Protein AF-A0A835XJE8-F1 (afdb_monomer_lite)

Radius of gyration: 25.03 Å; chains: 1; bounding box: 53×31×75 Å

Foldseek 3Di:
DADLVLLVVLLVVLVVLVFDSQQSNLLSPARDSVLSNQSSVLVSQQDHSVLSRDPPPDDDPPPQPARRNQPQLSCLRVPPLNPASVLLNVLLVLQCVVPNRNDPLSCLLVLQSVQDRDRLLNNCLRNPAQNLLVVLVCNNCSSVLSRDCLQCVNNPNVSSVQLRVLCSLLSYPQCNVLSVLLSVLLVPAPPSPLLSVLLSVLSSLCRPPPDHSVLSSVLSNDNDSQLSNQLSVCVSVVHDSVVSNVVSNVD

Secondary structure (DSSP, 8-state):
---HHHHHHHHHHHHHTT--HHHHHHHHT-SSHHHHHHHHHHHHTT--HHHHSS--SSPPPS---PPTT-HHHHHHHH-TT-S-HHHHHHHHHHHHHHH-TT-TTTTHHHHHHHH--SHHHHHIIIIIIHHHTTTTT-TTHHHHHHH-TTTTTTT-HHHHHHHHHHHHHH-STTTHHHHHHHHHHHTTSTTHHHHHHHHHHHHHHTTTSS--THHHHHHTTSSSHHHHHHHHHHHHTT--HHHHHHHHTT-

Organism: NCBI:txid47281

pLDDT: mean 79.92, std 13.38, range [32.0, 94.75]

Structure (mmCIF, N/CA/C/O backbone):
data_AF-A0A835XJE8-F1
#
_entry.id   AF-A0A835XJE8-F1
#
loop_
_atom_site.group_PDB
_atom_site.id
_atom_site.type_symbol
_atom_site.label_atom_id
_atom_site.label_alt_id
_atom_site.label_comp_id
_atom_site.label_asym_id
_atom_site.label_entity_id
_atom_site.label_seq_id
_atom_site.pdbx_PDB_ins_code
_atom_site.Cartn_x
_atom_site.Cartn_y
_atom_site.Cartn_z
_atom_site.occupancy
_atom_site.B_iso_or_equiv
_atom_site.auth_seq_id
_atom_site.auth_comp_id
_atom_site.auth_asym_id
_atom_site.auth_atom_id
_atom_site.pdbx_PDB_model_num
ATOM 1 N N . MET A 1 1 ? 29.146 -15.867 -37.421 1.00 49.19 1 MET A N 1
ATOM 2 C CA . MET A 1 1 ? 29.523 -14.488 -37.037 1.00 49.19 1 MET A CA 1
ATOM 3 C C . MET A 1 1 ? 28.507 -13.547 -37.663 1.00 49.19 1 MET A C 1
ATOM 5 O O . MET A 1 1 ? 28.191 -13.774 -38.827 1.00 49.19 1 MET A O 1
ATOM 9 N N . PRO A 1 2 ? 27.930 -12.585 -36.922 1.00 52.84 2 PRO A N 1
ATOM 10 C CA . PRO A 1 2 ? 26.997 -11.627 -37.508 1.00 52.84 2 PRO A CA 1
ATOM 11 C C . PRO A 1 2 ? 27.700 -10.848 -38.623 1.00 52.84 2 PRO A C 1
ATOM 13 O O . PRO A 1 2 ? 28.870 -10.494 -38.489 1.00 52.84 2 PRO A O 1
ATOM 16 N N . ASP A 1 3 ? 26.989 -10.595 -39.720 1.00 75.25 3 ASP A N 1
ATOM 17 C CA . ASP A 1 3 ? 27.478 -9.746 -40.805 1.00 75.25 3 ASP A CA 1
ATOM 18 C C . ASP A 1 3 ? 27.849 -8.362 -40.241 1.00 75.25 3 ASP A C 1
ATOM 20 O O . ASP A 1 3 ? 26.991 -7.631 -39.721 1.00 75.25 3 ASP A O 1
ATOM 24 N N . ALA A 1 4 ? 29.146 -8.047 -40.295 1.00 73.56 4 ALA A N 1
ATOM 25 C CA . ALA A 1 4 ? 29.740 -6.841 -39.736 1.00 73.56 4 ALA A CA 1
ATOM 26 C C . ALA A 1 4 ? 29.256 -5.574 -40.455 1.00 73.56 4 ALA A C 1
ATOM 28 O O . ALA A 1 4 ? 29.130 -4.524 -39.819 1.00 73.56 4 ALA A O 1
ATOM 29 N N . ALA A 1 5 ? 28.929 -5.668 -41.748 1.00 79.12 5 ALA A N 1
ATOM 30 C CA . ALA A 1 5 ? 28.383 -4.548 -42.507 1.00 79.12 5 ALA A CA 1
ATOM 31 C C . ALA A 1 5 ? 26.967 -4.209 -42.019 1.00 79.12 5 ALA A C 1
ATOM 33 O O . ALA A 1 5 ? 26.673 -3.048 -41.727 1.00 79.12 5 ALA A O 1
ATOM 34 N N . ALA A 1 6 ? 26.130 -5.229 -41.815 1.00 72.06 6 ALA A N 1
ATOM 35 C CA . ALA A 1 6 ? 24.786 -5.058 -41.269 1.00 72.06 6 ALA A CA 1
ATOM 36 C C . ALA A 1 6 ? 24.802 -4.525 -39.822 1.00 72.06 6 ALA A C 1
ATOM 38 O O . ALA A 1 6 ? 24.013 -3.649 -39.477 1.00 72.06 6 ALA A O 1
ATOM 39 N N . ALA A 1 7 ? 25.732 -4.991 -38.977 1.00 71.69 7 ALA A N 1
ATOM 40 C CA . ALA A 1 7 ? 25.867 -4.507 -37.597 1.00 71.69 7 ALA A CA 1
ATOM 41 C C . ALA A 1 7 ? 26.255 -3.022 -37.556 1.00 71.69 7 ALA A C 1
ATOM 43 O O . ALA A 1 7 ? 25.723 -2.248 -36.758 1.00 71.69 7 ALA A O 1
ATOM 44 N N . ARG A 1 8 ? 27.167 -2.622 -38.449 1.00 82.06 8 ARG A N 1
ATOM 45 C CA . ARG A 1 8 ? 27.623 -1.240 -38.581 1.00 82.06 8 ARG A CA 1
ATOM 46 C C . ARG A 1 8 ? 26.510 -0.324 -39.085 1.00 82.06 8 ARG A C 1
ATOM 48 O O . ARG A 1 8 ? 26.343 0.753 -38.522 1.00 82.06 8 ARG A O 1
ATOM 55 N N . ALA A 1 9 ? 25.732 -0.757 -40.077 1.00 80.00 9 ALA A N 1
ATOM 56 C CA . ALA A 1 9 ? 24.604 0.011 -40.605 1.00 80.00 9 ALA A CA 1
ATOM 57 C C . ALA A 1 9 ? 23.543 0.296 -39.526 1.00 80.00 9 ALA A C 1
ATOM 59 O O . ALA A 1 9 ? 23.163 1.449 -39.336 1.00 80.00 9 ALA A O 1
ATOM 60 N N . SER A 1 10 ? 23.143 -0.719 -38.748 1.00 73.69 10 SER A N 1
ATOM 61 C CA . SER A 1 10 ? 22.193 -0.551 -37.636 1.00 73.69 10 SER A CA 1
ATOM 62 C C . SER A 1 10 ? 22.719 0.379 -36.534 1.00 73.69 10 SER A C 1
ATOM 64 O O . SER A 1 10 ? 21.958 1.154 -35.959 1.00 73.69 10 SER A O 1
ATOM 66 N N . CYS A 1 11 ? 24.022 0.336 -36.240 1.00 78.56 11 CYS A N 1
ATOM 67 C CA . CYS A 1 11 ? 24.635 1.215 -35.242 1.00 78.56 11 CYS A CA 1
ATOM 68 C C . CYS A 1 11 ? 24.672 2.681 -35.707 1.00 78.56 11 CYS A C 1
ATOM 70 O O . CYS A 1 11 ? 24.333 3.577 -34.938 1.00 78.56 11 CYS A O 1
ATOM 72 N N . VAL A 1 12 ? 25.032 2.928 -36.972 1.00 84.00 12 VAL A N 1
ATOM 73 C CA . VAL A 1 12 ? 25.057 4.279 -37.560 1.00 84.00 12 VAL A CA 1
ATOM 74 C C . VAL A 1 12 ? 23.658 4.898 -37.585 1.00 84.00 12 VAL A C 1
ATOM 76 O O . VAL A 1 12 ? 23.501 6.049 -37.189 1.00 84.00 12 VAL A O 1
ATOM 79 N N . ASP A 1 13 ? 22.641 4.131 -37.976 1.00 79.31 13 ASP A N 1
ATOM 80 C CA . ASP A 1 13 ? 21.243 4.577 -37.980 1.00 79.31 13 ASP A CA 1
ATOM 81 C C . ASP A 1 13 ? 20.719 4.906 -36.562 1.00 79.31 13 ASP A C 1
ATOM 83 O O . ASP A 1 13 ? 20.038 5.909 -36.338 1.00 79.31 13 ASP A O 1
ATOM 87 N N . CYS A 1 14 ? 21.099 4.101 -35.567 1.00 73.94 14 CYS A N 1
ATOM 88 C CA . CYS A 1 14 ? 20.807 4.358 -34.155 1.00 73.94 14 CYS A CA 1
ATOM 89 C C . CYS A 1 14 ? 21.455 5.662 -33.651 1.00 73.94 14 CYS A C 1
ATOM 91 O O . CYS A 1 14 ? 20.782 6.501 -33.052 1.00 73.94 14 CYS A O 1
ATOM 93 N N . LEU A 1 15 ? 22.742 5.869 -33.949 1.00 79.62 15 LEU A N 1
ATOM 94 C CA . LEU A 1 15 ? 23.484 7.077 -33.571 1.00 79.62 15 LEU A CA 1
ATOM 95 C C . LEU A 1 15 ? 22.916 8.338 -34.234 1.00 79.62 15 LEU A C 1
ATOM 97 O O . LEU A 1 15 ? 22.803 9.377 -33.587 1.00 79.62 15 LEU A O 1
ATOM 101 N N . ALA A 1 16 ? 22.513 8.242 -35.505 1.00 83.69 16 ALA A N 1
ATOM 102 C CA . ALA A 1 16 ? 21.912 9.347 -36.252 1.00 83.69 16 ALA A CA 1
ATOM 103 C C . ALA A 1 16 ? 20.589 9.841 -35.638 1.00 83.69 16 ALA A C 1
ATOM 105 O O . ALA A 1 16 ? 20.180 10.971 -35.885 1.00 83.69 16 ALA A O 1
ATOM 106 N N . SER A 1 17 ? 19.945 9.020 -34.803 1.00 73.62 17 SER A N 1
ATOM 107 C CA . SER A 1 17 ? 18.711 9.368 -34.088 1.00 73.62 17 SER A CA 1
ATOM 108 C C . SER A 1 17 ? 18.957 10.018 -32.717 1.00 73.62 17 SER A C 1
ATOM 110 O O . SER A 1 17 ? 18.024 10.157 -31.933 1.00 73.62 17 SER A O 1
ATOM 112 N N . GLY A 1 18 ? 20.199 10.403 -32.399 1.00 71.75 18 GLY A N 1
ATOM 113 C CA . GLY A 1 18 ? 20.541 11.103 -31.153 1.00 71.75 18 GLY A CA 1
ATOM 114 C C . GLY A 1 18 ? 20.686 10.200 -29.924 1.00 71.75 18 GLY A C 1
ATOM 115 O O . GLY A 1 18 ? 20.742 10.690 -28.798 1.00 71.75 18 GLY A O 1
ATOM 116 N N . VAL A 1 19 ? 20.759 8.882 -30.117 1.00 70.69 19 VAL A N 1
ATOM 117 C CA . VAL A 1 19 ? 20.943 7.903 -29.039 1.00 70.69 19 VAL A CA 1
ATOM 118 C C . VAL A 1 19 ? 22.413 7.845 -28.599 1.00 70.69 19 VAL A C 1
ATOM 120 O O . VAL A 1 19 ? 23.325 7.838 -29.426 1.00 70.69 19 VAL A O 1
ATOM 123 N N . TYR A 1 20 ? 22.659 7.701 -27.291 1.00 72.06 20 TYR A N 1
ATOM 124 C CA . TYR A 1 20 ? 23.990 7.413 -26.749 1.00 72.06 20 TYR A CA 1
ATOM 125 C C . TYR A 1 20 ? 24.643 6.167 -27.369 1.00 72.06 20 TYR A C 1
ATOM 127 O O . TYR A 1 20 ? 24.068 5.075 -27.406 1.00 72.06 20 TYR A O 1
ATOM 135 N N . ALA A 1 21 ? 25.912 6.314 -27.759 1.00 73.31 21 ALA A N 1
ATOM 136 C CA . ALA A 1 21 ? 26.673 5.283 -28.461 1.00 73.31 21 ALA A CA 1
ATOM 137 C C . ALA A 1 21 ? 26.711 3.933 -27.735 1.00 73.31 21 ALA A C 1
ATOM 139 O O . ALA A 1 21 ? 26.597 2.890 -28.378 1.00 73.31 21 ALA A O 1
ATOM 140 N N . GLN A 1 22 ? 26.803 3.941 -26.402 1.00 70.44 22 GLN A N 1
ATOM 141 C CA . GLN A 1 22 ? 26.805 2.727 -25.580 1.00 70.44 22 GLN A CA 1
ATOM 142 C C . GLN A 1 22 ? 25.581 1.826 -25.814 1.00 70.44 22 GLN A C 1
ATOM 144 O O . GLN A 1 22 ? 25.711 0.603 -25.783 1.00 70.44 22 GLN A O 1
ATOM 149 N N . TYR A 1 23 ? 24.418 2.403 -26.133 1.00 66.38 23 TYR A N 1
ATOM 150 C CA . TYR A 1 23 ? 23.210 1.635 -26.418 1.00 66.38 23 TYR A CA 1
ATOM 151 C C . TYR A 1 23 ? 23.205 1.110 -27.863 1.00 66.38 23 TYR A C 1
ATOM 153 O O . TYR A 1 23 ? 22.929 -0.063 -28.110 1.00 66.38 23 TYR A O 1
ATOM 161 N N . CYS A 1 24 ? 23.636 1.916 -28.830 1.00 77.12 24 CYS A N 1
ATOM 162 C CA . CYS A 1 24 ? 23.749 1.458 -30.217 1.00 77.12 24 CYS A CA 1
ATOM 163 C C . CYS A 1 24 ? 24.760 0.303 -30.373 1.00 77.12 24 CYS A C 1
ATOM 165 O O . CYS A 1 24 ? 24.511 -0.652 -31.115 1.00 77.12 24 CYS A O 1
ATOM 167 N N . TYR A 1 25 ? 25.858 0.325 -29.605 1.00 79.31 25 TYR A N 1
ATOM 168 C CA . TYR A 1 25 ? 26.828 -0.773 -29.554 1.00 79.31 25 TYR A CA 1
ATOM 169 C C . TYR A 1 25 ? 26.254 -2.068 -28.969 1.00 79.31 25 TYR A C 1
ATOM 171 O O . TYR A 1 25 ? 26.629 -3.147 -29.427 1.00 79.31 25 TYR A O 1
ATOM 179 N N . GLY A 1 26 ? 25.355 -1.988 -27.983 1.00 74.06 26 GLY A N 1
ATOM 180 C CA . GLY A 1 26 ? 24.680 -3.165 -27.431 1.00 74.06 26 GLY A CA 1
ATOM 181 C C . GLY A 1 26 ? 23.798 -3.856 -28.473 1.00 74.06 26 GLY A C 1
ATOM 182 O O . GLY A 1 26 ? 23.909 -5.066 -28.663 1.00 74.06 26 GLY A O 1
ATOM 183 N N . CYS A 1 27 ? 23.018 -3.082 -29.236 1.00 71.94 27 CYS A N 1
ATOM 184 C CA . CYS A 1 27 ? 22.185 -3.625 -30.310 1.00 71.94 27 CYS A CA 1
ATOM 185 C C . CYS A 1 27 ? 23.008 -4.250 -31.437 1.00 71.94 27 CYS A C 1
ATOM 187 O O . CYS A 1 27 ? 22.655 -5.314 -31.934 1.00 71.94 27 CYS A O 1
ATOM 189 N N . ALA A 1 28 ? 24.132 -3.640 -31.824 1.00 80.38 28 ALA A N 1
ATOM 190 C CA . ALA A 1 28 ? 24.979 -4.139 -32.909 1.00 80.38 28 ALA A CA 1
ATOM 191 C C . ALA A 1 28 ? 25.583 -5.534 -32.641 1.00 80.38 28 ALA A C 1
ATOM 193 O O . ALA A 1 28 ? 25.947 -6.231 -33.590 1.00 80.38 28 ALA A O 1
ATOM 194 N N . LYS A 1 29 ? 25.668 -5.954 -31.369 1.00 78.88 29 LYS A N 1
ATOM 195 C CA . LYS A 1 29 ? 26.192 -7.267 -30.953 1.00 78.88 29 LYS A CA 1
ATOM 196 C C . LYS A 1 29 ? 25.192 -8.418 -31.125 1.00 78.88 29 LYS A C 1
ATOM 198 O O . LYS A 1 29 ? 25.570 -9.571 -30.925 1.00 78.88 29 LYS A O 1
ATOM 203 N N . LEU A 1 30 ? 23.940 -8.137 -31.496 1.00 76.06 30 LEU A N 1
ATOM 204 C CA . LEU A 1 30 ? 22.907 -9.164 -31.637 1.00 76.06 30 LEU A CA 1
ATOM 205 C C . LEU A 1 30 ? 23.111 -10.037 -32.876 1.00 76.06 30 LEU A C 1
ATOM 207 O O . LEU A 1 30 ? 23.507 -9.571 -33.945 1.00 76.06 30 LEU A O 1
ATOM 211 N N . ALA A 1 31 ? 22.817 -11.329 -32.714 1.00 76.12 31 ALA A N 1
ATOM 212 C CA . ALA A 1 31 ? 23.156 -12.359 -33.690 1.00 76.12 31 ALA A CA 1
ATOM 213 C C . ALA A 1 31 ? 22.361 -12.249 -35.001 1.00 76.12 31 ALA A C 1
ATOM 215 O O . ALA A 1 31 ? 22.897 -12.568 -36.063 1.00 76.12 31 ALA A O 1
ATOM 216 N N . THR A 1 32 ? 21.104 -11.796 -34.948 1.00 77.19 32 THR A N 1
ATOM 217 C CA . THR A 1 32 ? 20.212 -11.755 -36.117 1.00 77.19 32 THR A CA 1
ATOM 218 C C . THR A 1 32 ? 19.928 -10.320 -36.570 1.00 77.19 32 THR A C 1
ATOM 220 O O . THR A 1 32 ? 19.900 -9.401 -35.748 1.00 77.19 32 THR A O 1
ATOM 223 N N . PRO A 1 33 ? 19.716 -10.074 -37.878 1.00 73.25 33 PRO A N 1
ATOM 224 C CA . PRO A 1 33 ? 19.248 -8.777 -38.374 1.00 73.25 33 PRO A CA 1
ATOM 225 C C . PRO A 1 33 ? 17.948 -8.314 -37.701 1.00 73.25 33 PRO A C 1
ATOM 227 O O . PRO A 1 33 ? 17.867 -7.169 -37.276 1.00 73.25 33 PRO A O 1
ATOM 230 N N . GLN A 1 34 ? 16.971 -9.211 -37.519 1.00 70.06 34 GLN A N 1
ATOM 231 C CA . GLN A 1 34 ? 15.691 -8.888 -36.880 1.00 70.06 34 GLN A CA 1
ATOM 232 C C . GLN A 1 34 ? 15.863 -8.426 -35.427 1.00 70.06 34 GLN A C 1
ATOM 234 O O . GLN A 1 34 ? 15.263 -7.428 -35.034 1.00 70.06 34 GLN A O 1
ATOM 239 N N . ALA A 1 35 ? 16.716 -9.097 -34.643 1.00 66.00 35 ALA A N 1
ATOM 240 C CA . ALA A 1 35 ? 17.000 -8.685 -33.269 1.00 66.00 35 ALA A CA 1
ATOM 241 C C . ALA A 1 35 ? 17.711 -7.323 -33.225 1.00 66.00 35 ALA A C 1
ATOM 243 O O . ALA A 1 35 ? 17.378 -6.483 -32.395 1.00 66.00 35 ALA A O 1
ATOM 244 N N . ARG A 1 36 ? 18.638 -7.064 -34.160 1.00 74.38 36 ARG A N 1
ATOM 245 C CA . ARG A 1 36 ? 19.312 -5.761 -34.296 1.00 74.38 36 ARG A CA 1
ATOM 246 C C . ARG A 1 36 ? 18.321 -4.640 -34.599 1.00 74.38 36 ARG A C 1
ATOM 248 O O . ARG A 1 36 ? 18.336 -3.634 -33.899 1.00 74.38 36 ARG A O 1
ATOM 255 N N . THR A 1 37 ? 17.442 -4.822 -35.584 1.00 73.38 37 THR A N 1
ATOM 256 C CA . THR A 1 37 ? 16.415 -3.834 -35.949 1.00 73.38 37 THR A CA 1
ATOM 257 C C . THR A 1 37 ? 15.434 -3.586 -34.805 1.00 73.38 37 THR A C 1
ATOM 259 O O . THR A 1 37 ? 15.194 -2.434 -34.457 1.00 73.38 37 THR A O 1
ATOM 262 N N . GLY A 1 38 ? 14.924 -4.645 -34.165 1.00 66.31 38 GLY A N 1
ATOM 263 C CA . GLY A 1 38 ? 14.041 -4.516 -33.002 1.00 66.31 38 GLY A CA 1
ATOM 264 C C . GLY A 1 38 ? 14.717 -3.798 -31.831 1.00 66.31 38 GLY A C 1
ATOM 265 O O . GLY A 1 38 ? 14.107 -2.941 -31.192 1.00 66.31 38 GLY A O 1
ATOM 266 N N . CYS A 1 39 ? 16.003 -4.077 -31.601 1.00 69.25 39 CYS A N 1
ATOM 267 C CA . CYS A 1 39 ? 16.776 -3.405 -30.569 1.00 69.25 39 CYS A CA 1
ATOM 268 C C . CYS A 1 39 ? 17.005 -1.924 -30.883 1.00 69.25 39 CYS A C 1
ATOM 270 O O . CYS A 1 39 ? 16.808 -1.084 -30.011 1.00 69.25 39 CYS A O 1
ATOM 272 N N . VAL A 1 40 ? 17.366 -1.583 -32.124 1.00 71.69 40 VAL A N 1
ATOM 273 C CA . VAL A 1 40 ? 17.564 -0.187 -32.545 1.00 71.69 40 VAL A CA 1
ATOM 274 C C . VAL A 1 40 ? 16.270 0.611 -32.429 1.00 71.69 40 VAL A C 1
ATOM 276 O O . VAL A 1 40 ? 16.302 1.699 -31.870 1.00 71.69 40 VAL A O 1
ATOM 279 N N . GLU A 1 41 ? 15.131 0.074 -32.863 1.00 70.88 41 GLU A N 1
ATOM 280 C CA . GLU A 1 41 ? 13.829 0.732 -32.685 1.00 70.88 41 GLU A CA 1
ATOM 281 C C . GLU A 1 41 ? 13.488 0.945 -31.205 1.00 70.88 41 GLU A C 1
ATOM 283 O O . GLU A 1 41 ? 13.046 2.022 -30.811 1.00 70.88 41 GLU A O 1
ATOM 288 N N . CYS A 1 42 ? 13.749 -0.059 -30.365 1.00 62.47 42 CYS A N 1
ATOM 289 C CA . CYS A 1 42 ? 13.575 0.020 -28.915 1.00 62.47 42 CYS A CA 1
ATOM 290 C C . CYS A 1 42 ? 14.465 1.103 -28.284 1.00 62.47 42 CYS A C 1
ATOM 292 O O . CYS A 1 42 ? 14.000 1.882 -27.453 1.00 62.47 42 CYS A O 1
ATOM 294 N N . VAL A 1 43 ? 15.721 1.205 -28.718 1.00 66.56 43 VAL A N 1
ATOM 295 C CA . VAL A 1 43 ? 16.699 2.171 -28.208 1.00 66.56 43 VAL A CA 1
ATOM 296 C C . VAL A 1 43 ? 16.457 3.595 -28.741 1.00 66.56 43 VAL A C 1
ATOM 298 O O . VAL A 1 43 ? 16.559 4.552 -27.976 1.00 66.56 43 VAL A O 1
ATOM 301 N N . LYS A 1 44 ? 16.063 3.762 -30.013 1.00 65.94 44 LYS A N 1
ATOM 302 C CA . LYS A 1 44 ? 15.596 5.047 -30.584 1.00 65.94 44 LYS A CA 1
ATOM 303 C C . LYS A 1 44 ? 14.400 5.598 -29.806 1.00 65.94 44 LYS A C 1
ATOM 305 O O . LYS A 1 44 ? 14.267 6.799 -29.613 1.00 65.94 44 LYS A O 1
ATOM 310 N N . ARG A 1 45 ? 13.574 4.691 -29.290 1.00 59.38 45 ARG A N 1
ATOM 311 C CA . ARG A 1 45 ? 12.467 4.931 -28.360 1.00 59.38 45 ARG A CA 1
ATOM 312 C C . ARG A 1 45 ? 12.926 5.005 -26.893 1.00 59.38 45 ARG A C 1
ATOM 314 O O . ARG A 1 45 ? 12.193 4.606 -25.993 1.00 59.38 45 ARG A O 1
ATOM 321 N N . GLY A 1 46 ? 14.153 5.449 -26.631 1.00 51.72 46 GLY A N 1
ATOM 322 C CA . GLY A 1 46 ? 14.705 5.659 -25.289 1.00 51.72 46 GLY A CA 1
ATOM 323 C C . GLY A 1 46 ? 15.055 4.394 -24.497 1.00 51.72 46 GLY A C 1
ATOM 324 O O . GLY A 1 46 ? 15.520 4.511 -23.370 1.00 51.72 46 GLY A O 1
ATOM 325 N N . GLY A 1 47 ? 14.845 3.192 -25.040 1.00 54.38 47 GLY A N 1
ATOM 326 C CA . GLY A 1 47 ? 15.196 1.936 -24.379 1.00 54.38 47 GLY A CA 1
ATOM 327 C C . GLY A 1 47 ? 16.705 1.737 -24.195 1.00 54.38 47 GLY A C 1
ATOM 328 O O . GLY A 1 47 ? 17.540 2.357 -24.850 1.00 54.38 47 GLY A O 1
ATOM 329 N N . VAL A 1 48 ? 17.056 0.814 -23.305 1.00 55.53 48 VAL A N 1
ATOM 330 C CA . VAL A 1 48 ? 18.435 0.391 -23.028 1.00 55.53 48 VAL A CA 1
ATOM 331 C C . VAL A 1 48 ? 18.757 -0.874 -23.794 1.00 55.53 48 VAL A C 1
ATOM 333 O O . VAL A 1 48 ? 18.015 -1.855 -23.735 1.00 55.53 48 VAL A O 1
ATOM 336 N N . ALA A 1 49 ? 19.910 -0.884 -24.448 1.00 53.50 49 ALA A N 1
ATOM 337 C CA . ALA A 1 49 ? 20.287 -1.956 -25.357 1.00 53.50 49 ALA A CA 1
ATOM 338 C C . ALA A 1 49 ? 20.306 -3.352 -24.731 1.00 53.50 49 ALA A C 1
ATOM 340 O O . ALA A 1 49 ? 19.943 -4.303 -25.405 1.00 53.50 49 ALA A O 1
ATOM 341 N N . GLU A 1 50 ? 20.673 -3.481 -23.455 1.00 55.41 50 GLU A N 1
ATOM 342 C CA . GLU A 1 50 ? 20.738 -4.765 -22.743 1.00 55.41 50 GLU A CA 1
ATOM 343 C C . GLU A 1 50 ? 19.356 -5.426 -22.570 1.00 55.41 50 GLU A C 1
ATOM 345 O O . GLU A 1 50 ? 19.239 -6.646 -22.628 1.00 55.41 50 GLU A O 1
ATOM 350 N N . PHE A 1 51 ? 18.290 -4.625 -22.475 1.00 52.53 51 PHE A N 1
ATOM 351 C CA . PHE A 1 51 ? 16.902 -5.103 -22.392 1.00 52.53 51 PHE A CA 1
ATOM 352 C C . PHE A 1 51 ? 16.218 -5.183 -23.754 1.00 52.53 51 PHE A C 1
ATOM 354 O O . PHE A 1 51 ? 15.279 -5.949 -23.941 1.00 52.53 51 PHE A O 1
ATOM 361 N N . CYS A 1 52 ? 16.689 -4.392 -24.713 1.00 56.72 52 CYS A N 1
ATOM 362 C CA . CYS A 1 52 ? 16.268 -4.477 -26.104 1.00 56.72 52 CYS A CA 1
ATOM 363 C C . CYS A 1 52 ? 16.947 -5.660 -26.845 1.00 56.72 52 CYS A C 1
ATOM 365 O O . CYS A 1 52 ? 16.548 -6.005 -27.956 1.00 56.72 52 CYS A O 1
ATOM 367 N N . ALA A 1 53 ? 17.979 -6.258 -26.235 1.00 51.16 53 ALA A N 1
ATOM 368 C CA . ALA A 1 53 ? 18.812 -7.346 -26.747 1.00 51.16 53 ALA A CA 1
ATOM 369 C C . ALA A 1 53 ? 18.275 -8.756 -26.477 1.00 51.16 53 ALA A C 1
ATOM 371 O O . ALA A 1 53 ? 18.687 -9.707 -27.148 1.00 51.16 53 ALA A O 1
ATOM 372 N N . THR A 1 54 ? 17.388 -8.925 -25.500 1.00 50.19 54 THR A N 1
ATOM 373 C CA . THR A 1 54 ? 16.787 -10.227 -25.225 1.00 50.19 54 THR A CA 1
ATOM 374 C C . THR A 1 54 ? 15.787 -10.573 -26.332 1.00 50.19 54 THR A C 1
ATOM 376 O O . THR A 1 54 ? 14.969 -9.724 -26.700 1.00 50.19 54 THR A O 1
ATOM 379 N N . PRO A 1 55 ? 15.830 -11.800 -26.902 1.00 38.12 55 PRO A N 1
ATOM 380 C CA . PRO A 1 55 ? 14.746 -12.270 -27.747 1.00 38.12 55 PRO A CA 1
ATOM 381 C C . PRO A 1 55 ? 13.492 -12.179 -26.894 1.00 38.12 55 PRO A C 1
ATOM 383 O O . PRO A 1 55 ? 13.423 -12.755 -25.809 1.00 38.12 55 PRO A O 1
ATOM 386 N N . THR A 1 56 ? 12.559 -11.360 -27.349 1.00 38.72 56 THR A N 1
ATOM 387 C CA . THR A 1 56 ? 11.266 -11.167 -26.715 1.00 38.72 56 THR A CA 1
ATOM 388 C C . THR A 1 56 ? 10.674 -12.562 -26.493 1.00 38.72 56 THR A C 1
ATOM 390 O O . THR A 1 56 ? 10.490 -13.273 -27.483 1.00 38.72 56 THR A O 1
ATOM 393 N N . PRO A 1 57 ? 10.450 -13.025 -25.247 1.00 32.34 57 PRO A N 1
ATOM 394 C CA . PRO A 1 57 ? 9.621 -14.197 -25.032 1.00 32.34 57 PRO A CA 1
ATOM 395 C C . PRO A 1 57 ? 8.215 -13.758 -25.427 1.00 32.34 57 PRO A C 1
ATOM 397 O O . PRO A 1 57 ? 7.553 -13.054 -24.667 1.00 32.34 57 PRO A O 1
ATOM 400 N N . ASP A 1 58 ? 7.845 -14.095 -26.659 1.00 32.00 58 ASP A N 1
ATOM 401 C CA . ASP A 1 58 ? 6.625 -13.681 -27.340 1.00 32.00 58 ASP A CA 1
ATOM 402 C C . ASP A 1 58 ? 6.443 -12.159 -27.453 1.00 32.00 58 ASP A C 1
ATOM 404 O O . ASP A 1 58 ? 7.077 -11.349 -26.778 1.00 32.00 58 ASP A O 1
ATOM 408 N N . ALA A 1 59 ? 5.621 -11.739 -28.409 1.00 34.78 59 ALA A N 1
ATOM 409 C CA . ALA A 1 59 ? 5.366 -10.334 -28.676 1.00 34.78 59 ALA A CA 1
ATOM 410 C C . ALA A 1 59 ? 4.996 -9.598 -27.376 1.00 34.78 59 ALA A C 1
ATOM 412 O O . ALA A 1 59 ? 3.997 -9.913 -26.726 1.00 34.78 59 ALA A O 1
ATOM 413 N N . LEU A 1 60 ? 5.806 -8.604 -26.999 1.00 41.66 60 LEU A N 1
ATOM 414 C CA . LEU A 1 60 ? 5.410 -7.639 -25.980 1.00 41.66 60 LEU A CA 1
ATOM 415 C C . LEU A 1 60 ? 4.038 -7.074 -26.393 1.00 41.66 60 LEU A C 1
ATOM 417 O O . LEU A 1 60 ? 3.892 -6.692 -27.557 1.00 41.66 60 LEU A O 1
ATOM 421 N N . PRO A 1 61 ? 3.036 -7.037 -25.494 1.00 39.25 61 PRO A N 1
ATOM 422 C CA . PRO A 1 61 ? 1.715 -6.528 -25.834 1.00 39.25 61 PRO A CA 1
ATOM 423 C C . PRO A 1 61 ? 1.820 -5.119 -26.445 1.00 39.25 61 PRO A C 1
ATOM 425 O O . PRO A 1 61 ? 2.591 -4.305 -25.926 1.00 39.25 61 PRO A O 1
ATOM 428 N N . PRO A 1 62 ? 1.072 -4.818 -27.523 1.00 39.47 62 PRO A N 1
ATOM 429 C CA . PRO A 1 62 ? 1.172 -3.550 -28.252 1.00 39.47 62 PRO A CA 1
ATOM 430 C C . PRO A 1 62 ? 0.820 -2.307 -27.412 1.00 39.47 62 PRO A C 1
ATOM 432 O O . PRO A 1 62 ? 1.246 -1.209 -27.758 1.00 39.47 62 PRO A O 1
ATOM 435 N N . ASP A 1 63 ? 0.148 -2.472 -26.270 1.00 44.22 63 ASP A N 1
ATOM 436 C CA . ASP A 1 63 ? -0.260 -1.388 -25.364 1.00 44.22 63 ASP A CA 1
ATOM 437 C C . ASP A 1 63 ? 0.797 -1.056 -24.290 1.00 44.22 63 ASP A C 1
ATOM 439 O O . ASP A 1 63 ? 0.501 -0.990 -23.092 1.00 44.22 63 ASP A O 1
ATOM 443 N N . ARG A 1 64 ? 2.068 -0.869 -24.678 1.00 55.03 64 ARG A N 1
ATOM 444 C CA . ARG A 1 64 ? 3.085 -0.379 -23.730 1.00 55.03 64 ARG A CA 1
ATOM 445 C C . ARG A 1 64 ? 2.871 1.106 -23.459 1.00 55.03 64 ARG A C 1
ATOM 447 O O . ARG A 1 64 ? 3.379 1.969 -24.161 1.00 55.03 64 ARG A O 1
ATOM 454 N N . ASP A 1 65 ? 2.196 1.367 -22.354 1.00 55.94 65 ASP A N 1
ATOM 455 C CA . ASP A 1 65 ? 1.951 2.694 -21.795 1.00 55.94 65 ASP A CA 1
ATOM 456 C C . ASP A 1 65 ? 3.165 3.246 -21.002 1.00 55.94 65 ASP A C 1
ATOM 458 O O . ASP A 1 65 ? 3.040 4.177 -20.206 1.00 55.94 65 ASP A O 1
ATOM 462 N N . CYS A 1 66 ? 4.348 2.644 -21.182 1.00 61.00 66 CYS A N 1
ATOM 463 C CA . CYS A 1 66 ? 5.589 3.028 -20.512 1.00 61.00 66 CYS A CA 1
ATOM 464 C C . CYS A 1 66 ? 6.221 4.257 -21.162 1.00 61.00 66 CYS A C 1
ATOM 466 O O . CYS A 1 66 ? 6.380 4.299 -22.383 1.00 61.00 66 CYS A O 1
ATOM 468 N N . PHE A 1 67 ? 6.699 5.196 -20.342 1.00 56.03 67 PHE A N 1
ATOM 469 C CA . PHE A 1 67 ? 7.559 6.267 -20.831 1.00 56.03 67 PHE A CA 1
ATOM 470 C C . PHE A 1 67 ? 8.830 5.671 -21.459 1.00 56.03 67 PHE A C 1
ATOM 472 O O . PHE A 1 67 ? 9.438 4.735 -20.928 1.00 56.03 67 PHE A O 1
ATOM 479 N N . HIS A 1 68 ? 9.226 6.208 -22.608 1.00 51.50 68 HIS A N 1
ATOM 480 C CA . HIS A 1 68 ? 10.440 5.821 -23.317 1.00 51.50 68 HIS A CA 1
ATOM 481 C C . HIS A 1 68 ? 11.670 5.960 -22.400 1.00 51.50 68 HIS A C 1
ATOM 483 O O . HIS A 1 68 ? 11.949 7.043 -21.895 1.00 51.50 68 HIS A O 1
ATOM 489 N N . GLY A 1 69 ? 12.377 4.852 -22.149 1.00 56.31 69 GLY A N 1
ATOM 490 C CA . GLY A 1 69 ? 13.547 4.803 -21.258 1.00 56.31 69 GLY A CA 1
ATOM 491 C C . GLY A 1 69 ? 13.275 4.634 -19.765 1.00 56.31 69 GLY A C 1
ATOM 492 O O . GLY A 1 69 ? 14.222 4.698 -18.981 1.00 56.31 69 GLY A O 1
ATOM 493 N N . SER A 1 70 ? 12.028 4.369 -19.364 1.00 72.00 70 SER A N 1
ATOM 494 C CA . SER A 1 70 ? 11.711 3.963 -17.993 1.00 72.00 70 SER A CA 1
ATOM 495 C C . SER A 1 70 ? 12.187 2.531 -17.721 1.00 72.00 70 SER A C 1
ATOM 497 O O . SER A 1 70 ? 11.533 1.554 -18.105 1.00 72.00 70 SER A O 1
ATOM 499 N N . TYR A 1 71 ? 13.328 2.388 -17.042 1.00 74.25 71 TYR A N 1
ATOM 500 C CA . TYR A 1 71 ? 13.839 1.088 -16.590 1.00 74.25 71 TYR A CA 1
ATOM 501 C C . TYR A 1 71 ? 12.841 0.406 -15.654 1.00 74.25 71 TYR A C 1
ATOM 503 O O . TYR A 1 71 ? 12.610 -0.803 -15.759 1.00 74.25 71 TYR A O 1
ATOM 511 N N . ALA A 1 72 ? 12.213 1.196 -14.778 1.00 83.00 72 ALA A N 1
ATOM 512 C CA . ALA A 1 72 ? 11.219 0.690 -13.852 1.00 83.00 72 ALA A CA 1
ATOM 513 C C . ALA A 1 72 ? 10.043 0.057 -14.614 1.00 83.00 72 ALA A C 1
ATOM 515 O O . ALA A 1 72 ? 9.691 -1.098 -14.372 1.00 83.00 72 ALA A O 1
ATOM 516 N N . CYS A 1 73 ? 9.528 0.740 -15.640 1.00 81.94 73 CYS A N 1
ATOM 517 C CA . CYS A 1 73 ? 8.368 0.259 -16.383 1.00 81.94 73 CYS A CA 1
ATOM 518 C C . CYS A 1 73 ? 8.706 -0.953 -17.256 1.00 81.94 73 CYS A C 1
ATOM 520 O O . CYS A 1 73 ? 7.910 -1.884 -17.360 1.00 81.94 73 CYS A O 1
ATOM 522 N N . ILE A 1 74 ? 9.908 -0.999 -17.845 1.00 77.19 74 ILE A N 1
ATOM 523 C CA . ILE A 1 74 ? 10.379 -2.183 -18.581 1.00 77.19 74 ILE A CA 1
ATOM 524 C C . ILE A 1 74 ? 10.391 -3.408 -17.663 1.00 77.19 74 ILE A C 1
ATOM 526 O O . ILE A 1 74 ? 9.915 -4.474 -18.065 1.00 77.19 74 ILE A O 1
ATOM 530 N N . SER A 1 75 ? 10.873 -3.249 -16.429 1.00 81.94 75 SER A N 1
ATOM 531 C CA . SER A 1 75 ? 10.990 -4.361 -15.489 1.00 81.94 75 SER A CA 1
ATOM 532 C C . SER A 1 75 ? 9.638 -4.990 -15.122 1.00 81.94 75 SER A C 1
ATOM 534 O O . SER A 1 75 ? 9.561 -6.208 -14.962 1.00 81.94 75 SER A O 1
ATOM 536 N N . CYS A 1 76 ? 8.546 -4.214 -15.135 1.00 84.69 76 CYS A N 1
ATOM 537 C CA . CYS A 1 76 ? 7.187 -4.727 -14.946 1.00 84.69 76 CYS A CA 1
ATOM 538 C C . CYS A 1 76 ? 6.790 -5.811 -15.961 1.00 84.69 76 CYS A C 1
ATOM 540 O O . CYS A 1 76 ? 5.908 -6.622 -15.685 1.00 84.69 76 CYS A O 1
ATOM 542 N N . TYR A 1 77 ? 7.415 -5.840 -17.141 1.00 80.00 77 TYR A N 1
ATOM 543 C CA . TYR A 1 77 ? 7.128 -6.830 -18.181 1.00 80.00 77 TYR A CA 1
ATOM 544 C C . TYR A 1 77 ? 8.158 -7.954 -18.255 1.00 80.00 77 TYR A C 1
ATOM 546 O O . TYR A 1 77 ? 7.842 -9.016 -18.789 1.00 80.00 77 TYR A O 1
ATOM 554 N N . THR A 1 78 ? 9.375 -7.726 -17.758 1.00 76.31 78 THR A N 1
ATOM 555 C CA . THR A 1 78 ? 10.480 -8.688 -17.872 1.00 76.31 78 THR A CA 1
ATOM 556 C C . THR A 1 78 ? 10.677 -9.528 -16.616 1.00 76.31 78 THR A C 1
ATOM 558 O O . THR A 1 78 ? 11.236 -10.615 -16.719 1.00 76.31 78 THR A O 1
ATOM 561 N N . GLN A 1 79 ? 10.229 -9.059 -15.448 1.00 79.81 79 GLN A N 1
ATOM 562 C CA . GLN A 1 79 ? 10.387 -9.788 -14.189 1.00 79.81 79 GLN A CA 1
ATOM 563 C C . GLN A 1 79 ? 9.290 -10.864 -14.028 1.00 79.81 79 GLN A C 1
ATOM 565 O O . GLN A 1 79 ? 8.097 -10.538 -14.096 1.00 79.81 79 GLN A O 1
ATOM 570 N N . PRO A 1 80 ? 9.641 -12.148 -13.822 1.00 80.25 80 PRO A N 1
ATOM 571 C CA . PRO A 1 80 ? 8.669 -13.242 -13.687 1.00 80.25 80 PRO A CA 1
ATOM 572 C C . PRO A 1 80 ? 7.833 -13.189 -12.392 1.00 80.25 80 PRO A C 1
ATOM 574 O O . PRO A 1 80 ? 6.758 -13.800 -12.305 1.00 80.25 80 PRO A O 1
ATOM 577 N N . GLU A 1 81 ? 8.297 -12.459 -11.381 1.00 85.81 81 GLU A N 1
ATOM 578 C CA . GLU A 1 81 ? 7.611 -12.222 -10.108 1.00 85.81 81 GLU A CA 1
ATOM 579 C C . GLU A 1 81 ? 6.420 -11.267 -10.270 1.00 85.81 81 GLU A C 1
ATOM 581 O O . GLU A 1 81 ? 5.470 -11.319 -9.487 1.00 85.81 81 GLU A O 1
ATOM 586 N N . VAL A 1 82 ? 6.410 -10.444 -11.325 1.00 85.62 82 VAL A N 1
ATOM 587 C CA . VAL A 1 82 ? 5.311 -9.519 -11.617 1.00 85.62 82 VAL A CA 1
ATOM 588 C C . VAL A 1 82 ? 4.121 -10.301 -12.176 1.00 85.62 82 VAL A C 1
ATOM 590 O O . VAL A 1 82 ? 4.040 -10.608 -13.370 1.00 85.62 82 VAL A O 1
ATOM 593 N N . LYS A 1 83 ? 3.158 -10.613 -11.306 1.00 88.25 83 LYS A N 1
ATOM 594 C CA . LYS A 1 83 ? 1.911 -11.298 -11.672 1.00 88.25 83 LYS A CA 1
ATOM 595 C C . LYS A 1 83 ? 0.884 -10.331 -12.243 1.00 88.25 83 LYS A C 1
ATOM 597 O O . LYS A 1 83 ? 0.099 -10.716 -13.109 1.00 88.25 83 LYS A O 1
ATOM 602 N N . ASN A 1 84 ? 0.899 -9.076 -11.792 1.00 89.06 84 ASN A N 1
ATOM 603 C CA . ASN A 1 84 ? 0.044 -8.015 -12.318 1.00 89.06 84 ASN A CA 1
ATOM 604 C C . ASN A 1 84 ? 0.853 -6.961 -13.089 1.00 89.06 84 ASN A C 1
ATOM 606 O O . ASN A 1 84 ? 1.115 -5.862 -12.606 1.00 89.06 84 ASN A O 1
ATOM 610 N N . ARG A 1 85 ? 1.251 -7.313 -14.317 1.00 87.12 85 ARG A N 1
ATOM 611 C CA . ARG A 1 85 ? 2.091 -6.458 -15.177 1.00 87.12 85 ARG A CA 1
ATOM 612 C C . ARG A 1 85 ? 1.447 -5.103 -15.477 1.00 87.12 85 ARG A C 1
ATOM 614 O O . ARG A 1 85 ? 2.137 -4.090 -15.473 1.00 87.12 85 ARG A O 1
ATOM 621 N N . THR A 1 86 ? 0.131 -5.085 -15.695 1.00 85.56 86 THR A N 1
ATOM 622 C CA . THR A 1 86 ? -0.628 -3.857 -15.973 1.00 85.56 86 THR A CA 1
ATOM 623 C C . THR A 1 86 ? -0.622 -2.906 -14.778 1.00 85.56 86 THR A C 1
ATOM 625 O O . THR A 1 86 ? -0.321 -1.730 -14.964 1.00 85.56 86 THR A O 1
ATOM 628 N N . ALA A 1 87 ? -0.892 -3.408 -13.567 1.00 89.94 87 ALA A N 1
ATOM 629 C CA . ALA A 1 87 ? -0.850 -2.591 -12.352 1.00 89.94 87 ALA A CA 1
ATOM 630 C C . ALA A 1 87 ? 0.564 -2.062 -12.072 1.00 89.94 87 ALA A C 1
ATOM 632 O O . ALA A 1 87 ? 0.741 -0.888 -11.763 1.00 89.94 87 ALA A O 1
ATOM 633 N N . CYS A 1 88 ? 1.590 -2.898 -12.269 1.00 90.62 88 CYS A N 1
ATOM 634 C CA . CYS A 1 88 ? 2.984 -2.478 -12.129 1.00 90.62 88 CYS A CA 1
ATOM 635 C C . CYS A 1 88 ? 3.322 -1.325 -13.083 1.00 90.62 88 CYS A C 1
ATOM 637 O O . CYS A 1 88 ? 3.814 -0.286 -12.645 1.00 90.62 88 CYS A O 1
ATOM 639 N N . ALA A 1 89 ? 3.009 -1.472 -14.376 1.00 86.75 89 ALA A N 1
ATOM 640 C CA . ALA A 1 89 ? 3.298 -0.447 -15.375 1.00 86.75 89 ALA A CA 1
ATOM 641 C C . ALA A 1 89 ? 2.548 0.865 -15.091 1.00 86.75 89 ALA A C 1
ATOM 643 O O . ALA A 1 89 ? 3.134 1.942 -15.206 1.00 86.75 89 ALA A O 1
ATOM 644 N N . ARG A 1 90 ? 1.277 0.783 -14.670 1.00 88.38 90 ARG A N 1
ATOM 645 C CA . ARG A 1 90 ? 0.478 1.957 -14.296 1.00 88.38 90 ARG A CA 1
ATOM 646 C C . ARG A 1 90 ? 1.049 2.664 -13.071 1.00 88.38 90 ARG A C 1
ATOM 648 O O . ARG A 1 90 ? 1.253 3.873 -13.127 1.00 88.38 90 ARG A O 1
ATOM 655 N N . CYS A 1 91 ? 1.363 1.911 -12.018 1.00 91.69 91 CYS A N 1
ATOM 656 C CA . CYS A 1 91 ? 1.991 2.435 -10.811 1.00 91.69 91 CYS A CA 1
ATOM 657 C C . CYS A 1 91 ? 3.291 3.170 -11.144 1.00 91.69 91 CYS A C 1
ATOM 659 O O . CYS A 1 91 ? 3.463 4.325 -10.764 1.00 91.69 91 CYS A O 1
ATOM 661 N N . VAL A 1 92 ? 4.183 2.543 -11.919 1.00 90.38 92 VAL A N 1
ATOM 662 C CA . VAL A 1 92 ? 5.450 3.163 -12.325 1.00 90.38 92 VAL A CA 1
ATOM 663 C C . VAL A 1 92 ? 5.205 4.451 -13.104 1.00 90.38 92 VAL A C 1
ATOM 665 O O . VAL A 1 92 ? 5.784 5.479 -12.761 1.00 90.38 92 VAL A O 1
ATOM 668 N N . LYS A 1 93 ? 4.323 4.420 -14.111 1.00 86.31 93 LYS A N 1
ATOM 669 C CA . LYS A 1 93 ? 3.974 5.597 -14.919 1.00 86.31 93 LYS A CA 1
ATOM 670 C C . LYS A 1 93 ? 3.475 6.745 -14.041 1.00 86.31 93 LYS A C 1
ATOM 672 O O . LYS A 1 93 ? 3.894 7.887 -14.217 1.00 86.31 93 LYS A O 1
ATOM 677 N N . GLU A 1 94 ? 2.602 6.450 -13.083 1.00 88.56 94 GLU A N 1
ATOM 678 C CA . GLU A 1 94 ? 2.064 7.448 -12.166 1.00 88.56 94 GLU A CA 1
ATOM 679 C C . GLU A 1 94 ? 3.144 8.016 -11.237 1.00 88.56 94 GLU A C 1
ATOM 681 O O . GLU A 1 94 ? 3.260 9.237 -11.096 1.00 88.56 94 GLU A O 1
ATOM 686 N N . MET A 1 95 ? 3.990 7.162 -10.664 1.00 89.06 95 MET A N 1
ATOM 687 C CA . MET A 1 95 ? 5.102 7.589 -9.816 1.00 89.06 95 MET A CA 1
ATOM 688 C C . MET A 1 95 ? 6.082 8.472 -10.594 1.00 89.06 95 MET A C 1
ATOM 690 O O . MET A 1 95 ? 6.437 9.553 -10.122 1.00 89.06 95 MET A O 1
ATOM 694 N N . GLU A 1 96 ? 6.475 8.074 -11.804 1.00 87.12 96 GLU A N 1
ATOM 695 C CA . GLU A 1 96 ? 7.361 8.859 -12.670 1.00 87.12 96 GLU A CA 1
ATOM 696 C C . GLU A 1 96 ? 6.735 10.191 -13.085 1.00 87.12 96 GLU A C 1
ATOM 698 O O . GLU A 1 96 ? 7.417 11.214 -13.065 1.00 87.12 96 GLU A O 1
ATOM 703 N N . SER A 1 97 ? 5.430 10.223 -13.377 1.00 86.25 97 SER A N 1
ATOM 704 C CA . SER A 1 97 ? 4.735 11.471 -13.723 1.00 86.25 97 SER A CA 1
ATOM 705 C C . SER A 1 97 ? 4.807 12.524 -12.611 1.00 86.25 97 SER A C 1
ATOM 707 O O . SER A 1 97 ? 4.788 13.722 -12.884 1.00 86.25 97 SER A O 1
ATOM 709 N N . ARG A 1 98 ? 4.932 12.081 -11.354 1.00 87.12 98 ARG A N 1
ATOM 710 C CA . ARG A 1 98 ? 4.976 12.940 -10.164 1.00 87.12 98 ARG A CA 1
ATOM 711 C C . ARG A 1 98 ? 6.392 13.205 -9.654 1.00 87.12 98 ARG A C 1
ATOM 713 O O . ARG A 1 98 ? 6.593 14.138 -8.882 1.00 87.12 98 ARG A O 1
ATOM 720 N N . THR A 1 99 ? 7.363 12.366 -10.015 1.00 85.06 99 THR A N 1
ATOM 721 C CA . THR A 1 99 ? 8.699 12.357 -9.387 1.00 85.06 99 THR A CA 1
ATOM 722 C C . THR A 1 99 ? 9.860 12.398 -10.381 1.00 85.06 99 THR A C 1
ATOM 724 O O . THR A 1 99 ? 11.012 12.459 -9.957 1.00 85.06 99 THR A O 1
ATOM 727 N N . GLY A 1 100 ? 9.564 12.408 -11.682 1.00 78.38 100 GLY A N 1
ATOM 728 C CA . GLY A 1 100 ? 10.537 12.328 -12.768 1.00 78.38 100 GLY A CA 1
ATOM 729 C C . GLY A 1 100 ? 10.746 10.896 -13.268 1.00 78.38 100 GLY A C 1
ATOM 730 O O . GLY A 1 100 ? 10.599 9.924 -12.525 1.00 78.38 100 GLY A O 1
ATOM 731 N N . THR A 1 101 ? 11.099 10.767 -14.549 1.00 72.50 101 THR A N 1
ATOM 732 C CA . THR A 1 101 ? 11.436 9.484 -15.185 1.00 72.50 101 THR A CA 1
ATOM 733 C C . THR A 1 101 ? 12.625 8.831 -14.483 1.00 72.50 101 THR A C 1
ATOM 735 O O . THR A 1 101 ? 13.601 9.513 -14.173 1.00 72.50 101 THR A O 1
ATOM 738 N N . ASN A 1 102 ? 12.573 7.510 -14.273 1.00 64.62 102 ASN A N 1
ATOM 739 C CA . ASN A 1 102 ? 13.623 6.738 -13.597 1.00 64.62 102 ASN A CA 1
ATOM 740 C C . ASN A 1 102 ? 13.932 7.177 -12.160 1.00 64.62 102 ASN A C 1
ATOM 742 O O . ASN A 1 102 ? 15.033 6.933 -11.670 1.00 64.62 102 ASN A O 1
ATOM 746 N N . SER A 1 103 ? 12.980 7.802 -11.467 1.00 76.19 103 SER A N 1
ATOM 747 C CA . SER A 1 103 ? 13.159 8.074 -10.046 1.00 76.19 103 SER A CA 1
ATOM 748 C C . SER A 1 103 ? 13.234 6.765 -9.247 1.00 76.19 103 SER A C 1
ATOM 750 O O . SER A 1 103 ? 12.521 5.797 -9.526 1.00 76.19 103 SER A O 1
ATOM 752 N N . ASP A 1 104 ? 14.020 6.757 -8.170 1.00 80.50 104 ASP A N 1
ATOM 753 C CA . ASP A 1 104 ? 14.051 5.636 -7.214 1.00 80.50 104 ASP A CA 1
ATOM 754 C C . ASP A 1 104 ? 12.672 5.369 -6.583 1.00 80.50 104 ASP A C 1
ATOM 756 O O . ASP A 1 104 ? 12.387 4.275 -6.092 1.00 80.50 104 ASP A O 1
ATOM 760 N N . LYS A 1 105 ? 11.778 6.367 -6.617 1.00 83.12 105 LYS A N 1
ATOM 761 C CA . LYS A 1 105 ? 10.399 6.238 -6.144 1.00 83.12 105 LYS A CA 1
ATOM 762 C C . LYS A 1 105 ? 9.561 5.363 -7.076 1.00 83.12 105 LYS A C 1
ATOM 764 O O . LYS A 1 105 ? 8.722 4.617 -6.587 1.00 83.12 105 LYS A O 1
ATOM 769 N N . ALA A 1 106 ? 9.811 5.376 -8.384 1.00 85.06 106 ALA A N 1
ATOM 770 C CA . ALA A 1 106 ? 9.122 4.494 -9.327 1.00 85.06 106 ALA A CA 1
ATOM 771 C C . ALA A 1 106 ? 9.375 3.004 -9.027 1.00 85.06 106 ALA A C 1
ATOM 773 O O . ALA A 1 106 ? 8.467 2.180 -9.129 1.00 85.06 106 ALA A O 1
ATOM 774 N N . TYR A 1 107 ? 10.572 2.664 -8.539 1.00 84.81 107 TYR A N 1
ATOM 775 C CA . TYR A 1 107 ? 10.922 1.304 -8.113 1.00 84.81 107 TYR A CA 1
ATOM 776 C C . TYR A 1 107 ? 10.174 0.825 -6.861 1.00 84.81 107 TYR A C 1
ATOM 778 O O . TYR A 1 107 ? 10.229 -0.355 -6.522 1.00 84.81 107 TYR A O 1
ATOM 786 N N . GLN A 1 108 ? 9.433 1.692 -6.174 1.00 87.25 108 GLN A N 1
ATOM 787 C CA . GLN A 1 108 ? 8.655 1.301 -4.994 1.00 87.25 108 GLN A CA 1
ATOM 788 C C . GLN A 1 108 ? 7.438 0.461 -5.371 1.00 87.25 108 GLN A C 1
ATOM 790 O O . GLN A 1 108 ? 7.074 -0.451 -4.632 1.00 87.25 108 GLN A O 1
ATOM 795 N N . CYS A 1 109 ? 6.906 0.653 -6.582 1.00 90.12 109 CYS A N 1
ATOM 796 C CA . CYS A 1 109 ? 5.920 -0.248 -7.176 1.00 90.12 109 CYS A CA 1
ATOM 797 C C . CYS A 1 109 ? 6.426 -1.699 -7.210 1.00 90.12 109 CYS A C 1
ATOM 799 O O . CYS A 1 109 ? 5.640 -2.639 -7.113 1.00 90.12 109 CYS A O 1
ATOM 801 N N . HIS A 1 110 ? 7.744 -1.901 -7.304 1.00 89.12 110 HIS A N 1
ATOM 802 C CA . HIS A 1 110 ? 8.325 -3.236 -7.386 1.00 89.12 110 HIS A CA 1
ATOM 803 C C . HIS A 1 110 ? 8.394 -3.957 -6.047 1.00 89.12 110 HIS A C 1
ATOM 805 O O . HIS A 1 110 ? 8.326 -5.184 -6.006 1.00 89.12 110 HIS A O 1
ATOM 811 N N . GLN A 1 111 ? 8.465 -3.214 -4.940 1.00 88.56 111 GLN A N 1
ATOM 812 C CA . GLN A 1 111 ? 8.472 -3.815 -3.606 1.00 88.56 111 GLN A CA 1
ATOM 813 C C . GLN A 1 111 ? 7.204 -4.643 -3.358 1.00 88.56 111 GLN A C 1
ATOM 815 O O . GLN A 1 111 ? 7.266 -5.681 -2.701 1.00 88.56 111 GLN A O 1
ATOM 820 N N . CYS A 1 112 ? 6.079 -4.255 -3.973 1.00 88.88 112 CYS A N 1
ATOM 821 C CA . CYS A 1 112 ? 4.843 -5.029 -3.939 1.00 88.88 112 CYS A CA 1
ATOM 822 C C . CYS A 1 112 ? 5.024 -6.448 -4.514 1.00 88.88 112 CYS A C 1
ATOM 824 O O . CYS A 1 112 ? 4.585 -7.406 -3.889 1.00 88.88 112 CYS A O 1
ATOM 826 N N . PHE A 1 113 ? 5.696 -6.641 -5.658 1.00 84.44 113 PHE A N 1
ATOM 827 C CA . PHE A 1 113 ? 5.828 -7.988 -6.242 1.00 84.44 113 PHE A CA 1
ATOM 828 C C . PHE A 1 113 ? 6.932 -8.846 -5.618 1.00 84.44 113 PHE A C 1
ATOM 830 O O . PHE A 1 113 ? 6.922 -10.060 -5.793 1.00 84.44 113 PHE A O 1
ATOM 837 N N . LEU A 1 114 ? 7.876 -8.256 -4.877 1.00 85.44 114 LEU A N 1
ATOM 838 C CA . LEU A 1 114 ? 8.931 -9.019 -4.196 1.00 85.44 114 LEU A CA 1
ATOM 839 C C . LEU A 1 114 ? 8.406 -9.830 -3.003 1.00 85.44 114 LEU A C 1
ATOM 841 O O . LEU A 1 114 ? 9.071 -10.760 -2.547 1.00 85.44 114 LEU A O 1
ATOM 845 N N . LYS A 1 115 ? 7.245 -9.453 -2.457 1.00 81.06 115 LYS A N 1
ATOM 846 C CA . LYS A 1 115 ? 6.672 -10.042 -1.234 1.00 81.06 115 LYS A CA 1
ATOM 847 C C . LYS A 1 115 ? 5.259 -10.600 -1.417 1.00 81.06 115 LYS A C 1
ATOM 849 O O . LYS A 1 115 ? 4.766 -11.299 -0.535 1.00 81.06 115 LYS A O 1
ATOM 854 N N . ILE A 1 116 ? 4.622 -10.307 -2.547 1.00 88.38 116 ILE A N 1
ATOM 855 C CA . ILE A 1 116 ? 3.257 -10.720 -2.869 1.00 88.38 116 ILE A CA 1
ATOM 856 C C . ILE A 1 116 ? 3.325 -11.587 -4.122 1.00 88.38 116 ILE A C 1
ATOM 858 O O . ILE A 1 116 ? 3.797 -11.123 -5.154 1.00 88.38 116 ILE A O 1
ATOM 862 N N . ASP A 1 117 ? 2.858 -12.831 -4.051 1.00 88.12 117 ASP A N 1
ATOM 863 C CA . ASP A 1 117 ? 2.938 -13.793 -5.164 1.00 88.12 117 ASP A CA 1
ATOM 864 C C . ASP A 1 117 ? 1.624 -13.954 -5.950 1.00 88.12 117 ASP A C 1
ATOM 866 O O . ASP A 1 117 ? 1.591 -14.695 -6.934 1.00 88.12 117 ASP A O 1
ATOM 870 N N . ASP A 1 118 ? 0.564 -13.237 -5.565 1.00 90.00 118 ASP A N 1
ATOM 871 C CA . ASP A 1 118 ? -0.742 -13.291 -6.213 1.00 90.00 118 ASP A CA 1
ATOM 872 C C . ASP A 1 118 ? -1.070 -11.997 -6.976 1.00 90.00 118 ASP A C 1
ATOM 874 O O . ASP A 1 118 ? -0.682 -10.884 -6.611 1.00 90.00 118 ASP A O 1
ATOM 878 N N . ARG A 1 119 ? -1.808 -12.145 -8.081 1.00 90.31 119 ARG A N 1
ATOM 879 C CA . ARG A 1 119 ? -2.115 -11.044 -9.005 1.00 90.31 119 ARG A CA 1
ATOM 880 C C . ARG A 1 119 ? -3.021 -9.971 -8.391 1.00 90.31 119 ARG A C 1
ATOM 882 O O . ARG A 1 119 ? -2.912 -8.804 -8.775 1.00 90.31 119 ARG A O 1
ATOM 889 N N . VAL A 1 120 ? -3.943 -10.350 -7.508 1.00 91.69 120 VAL A N 1
ATOM 890 C CA . VAL A 1 120 ? -4.986 -9.445 -7.004 1.00 91.69 120 VAL A CA 1
ATOM 891 C C . VAL A 1 120 ? -4.401 -8.511 -5.954 1.00 91.69 120 VAL A C 1
ATOM 893 O O . VAL A 1 120 ? -4.524 -7.297 -6.089 1.00 91.69 120 VAL A O 1
ATOM 896 N N . THR A 1 121 ? -3.689 -9.057 -4.972 1.00 92.00 121 THR A N 1
ATOM 897 C CA . THR A 1 121 ? -3.012 -8.287 -3.925 1.00 92.00 121 THR A CA 1
ATOM 898 C C . THR A 1 121 ? -1.887 -7.433 -4.511 1.00 92.00 121 THR A C 1
ATOM 900 O O . THR A 1 121 ? -1.751 -6.275 -4.122 1.00 92.00 121 THR A O 1
ATOM 903 N N . GLN A 1 122 ? -1.126 -7.936 -5.503 1.00 92.88 122 GLN A N 1
ATOM 904 C CA . GLN A 1 122 ? -0.174 -7.090 -6.242 1.00 92.88 122 GLN A CA 1
ATOM 905 C C . GLN A 1 122 ? -0.888 -5.898 -6.889 1.00 92.88 122 GLN A C 1
ATOM 907 O O . GLN A 1 122 ? -0.392 -4.779 -6.806 1.00 92.88 122 GLN A O 1
ATOM 912 N N . GLY A 1 123 ? -2.059 -6.136 -7.491 1.00 92.62 123 GLY A N 1
ATOM 913 C CA . GLY A 1 123 ? -2.895 -5.089 -8.074 1.00 92.62 123 GLY A CA 1
ATOM 914 C C . GLY A 1 123 ? -3.281 -4.020 -7.059 1.00 92.62 123 GLY A C 1
ATOM 915 O O . GLY A 1 123 ? -2.992 -2.857 -7.287 1.00 92.62 123 GLY A O 1
ATOM 916 N N . ILE A 1 124 ? -3.842 -4.408 -5.912 1.00 94.75 124 ILE A N 1
ATOM 917 C CA . ILE A 1 124 ? -4.240 -3.461 -4.855 1.00 94.75 124 ILE A CA 1
ATOM 918 C C . ILE A 1 124 ? -3.028 -2.663 -4.345 1.00 94.75 124 ILE A C 1
ATOM 920 O O . ILE A 1 124 ? -3.079 -1.441 -4.230 1.00 94.75 124 ILE A O 1
ATOM 924 N N . CYS A 1 125 ? -1.903 -3.335 -4.091 1.00 94.62 125 CYS A N 1
ATOM 925 C CA . CYS A 1 125 ? -0.685 -2.677 -3.617 1.00 94.62 125 CYS A CA 1
ATOM 926 C C . CYS A 1 125 ? -0.171 -1.623 -4.616 1.00 94.62 125 CYS A C 1
ATOM 928 O O . CYS A 1 125 ? 0.169 -0.510 -4.216 1.00 94.62 125 CYS A O 1
ATOM 930 N N . MET A 1 126 ? -0.140 -1.957 -5.910 1.00 94.56 126 MET A N 1
ATOM 931 C CA . MET A 1 126 ? 0.435 -1.106 -6.957 1.00 94.56 126 MET A CA 1
ATOM 932 C C . MET A 1 126 ? -0.534 -0.045 -7.494 1.00 94.56 126 MET A C 1
ATOM 934 O O . MET A 1 126 ? -0.116 1.088 -7.691 1.00 94.56 126 MET A O 1
ATOM 938 N N . ASP A 1 127 ? -1.797 -0.385 -7.755 1.00 93.12 127 ASP A N 1
ATOM 939 C CA . ASP A 1 127 ? -2.780 0.547 -8.331 1.00 93.12 127 ASP A CA 1
ATOM 940 C C . ASP A 1 127 ? -3.413 1.454 -7.265 1.00 93.12 127 ASP A C 1
ATOM 942 O O . ASP A 1 127 ? -3.732 2.602 -7.557 1.00 93.12 127 ASP A O 1
ATOM 946 N N . GLU A 1 128 ? -3.623 0.949 -6.043 1.00 94.06 128 GLU A N 1
ATOM 947 C CA . GLU A 1 128 ? -4.393 1.663 -5.014 1.00 94.06 128 GLU A CA 1
ATOM 948 C C . GLU A 1 128 ? -3.462 2.280 -3.956 1.00 94.06 128 GLU A C 1
ATOM 950 O O . GLU A 1 128 ? -3.542 3.473 -3.674 1.00 94.06 128 GLU A O 1
ATOM 955 N N . CYS A 1 129 ? -2.534 1.500 -3.390 1.00 93.75 129 CYS A N 1
ATOM 956 C CA . CYS A 1 129 ? -1.761 1.952 -2.230 1.00 93.75 129 CYS A CA 1
ATOM 957 C C . CYS A 1 129 ? -0.589 2.881 -2.575 1.00 93.75 129 CYS A C 1
ATOM 959 O O . CYS A 1 129 ? -0.519 4.010 -2.079 1.00 93.75 129 CYS A O 1
ATOM 961 N N . VAL A 1 130 ? 0.365 2.407 -3.387 1.00 94.12 130 VAL A N 1
ATOM 962 C CA . VAL A 1 130 ? 1.639 3.113 -3.630 1.00 94.12 130 VAL A CA 1
ATOM 963 C C . VAL A 1 130 ? 1.423 4.529 -4.192 1.00 94.12 130 VAL A C 1
ATOM 965 O O . VAL A 1 130 ? 1.994 5.472 -3.637 1.00 94.12 130 VAL A O 1
ATOM 968 N N . PRO A 1 131 ? 0.575 4.747 -5.217 1.00 91.12 131 PRO A N 1
ATOM 969 C CA . PRO A 1 131 ? 0.378 6.085 -5.766 1.00 91.12 131 PRO A CA 1
ATOM 970 C C . PRO A 1 131 ? -0.384 7.025 -4.821 1.00 91.12 131 PRO A C 1
ATOM 972 O O . PRO A 1 131 ? -0.096 8.227 -4.780 1.00 91.12 131 PRO A O 1
ATOM 975 N N . ALA A 1 132 ? -1.331 6.496 -4.038 1.00 91.88 132 ALA A N 1
ATOM 976 C CA . ALA A 1 132 ? -2.122 7.279 -3.087 1.00 91.88 132 ALA A CA 1
ATOM 977 C C . ALA A 1 132 ? -1.300 7.752 -1.878 1.00 91.88 132 ALA A C 1
ATOM 979 O O . ALA A 1 132 ? -1.554 8.823 -1.337 1.00 91.88 132 ALA A O 1
ATOM 980 N N . THR A 1 133 ? -0.278 6.988 -1.492 1.00 90.12 133 THR A N 1
ATOM 981 C CA . THR A 1 133 ? 0.615 7.278 -0.354 1.00 90.12 133 THR A CA 1
ATOM 982 C C . THR A 1 133 ? 1.920 7.970 -0.765 1.00 90.12 133 THR A C 1
ATOM 984 O O . THR A 1 133 ? 2.768 8.294 0.072 1.00 90.12 133 THR A O 1
ATOM 987 N N . LEU A 1 134 ? 2.102 8.242 -2.061 1.00 89.12 134 LEU A N 1
ATOM 988 C CA . LEU A 1 134 ? 3.231 9.026 -2.552 1.00 89.12 134 LEU A CA 1
ATOM 989 C C . LEU A 1 134 ? 3.308 10.435 -1.919 1.00 89.12 134 LEU A C 1
ATOM 991 O O . LEU A 1 134 ? 4.403 10.808 -1.489 1.00 89.12 134 LEU A O 1
ATOM 995 N N . PRO A 1 135 ? 2.213 11.220 -1.820 1.00 85.44 135 PRO A N 1
ATOM 996 C CA . PRO A 1 135 ? 2.265 12.581 -1.276 1.00 85.44 135 PRO A CA 1
ATOM 997 C C . PRO A 1 135 ? 2.692 12.655 0.196 1.00 85.44 135 PRO A C 1
ATOM 999 O O . PRO A 1 135 ? 3.380 13.598 0.577 1.00 85.44 135 PRO A O 1
ATOM 1002 N N . SER A 1 136 ? 2.328 11.663 1.014 1.00 82.50 136 SER A N 1
ATOM 1003 C CA . SER A 1 136 ? 2.742 11.561 2.423 1.00 82.50 136 SER A CA 1
ATOM 1004 C C . SER A 1 136 ? 4.129 10.967 2.623 1.00 82.50 136 SER A C 1
ATOM 1006 O O . SER A 1 136 ? 4.638 10.968 3.742 1.00 82.50 136 SER A O 1
ATOM 1008 N N . GLY A 1 137 ? 4.738 10.416 1.571 1.00 84.81 137 GLY A N 1
ATOM 1009 C CA . GLY A 1 137 ? 5.995 9.685 1.686 1.00 84.81 137 GLY A CA 1
ATOM 1010 C C . GLY A 1 137 ? 5.866 8.332 2.393 1.00 84.81 137 GLY A C 1
ATOM 1011 O O . GLY A 1 137 ? 6.883 7.777 2.792 1.00 84.81 137 GLY A O 1
ATOM 1012 N N . THR A 1 138 ? 4.651 7.789 2.542 1.00 85.94 138 THR A N 1
ATOM 1013 C CA . THR A 1 138 ? 4.393 6.503 3.225 1.00 85.94 138 THR A CA 1
ATOM 1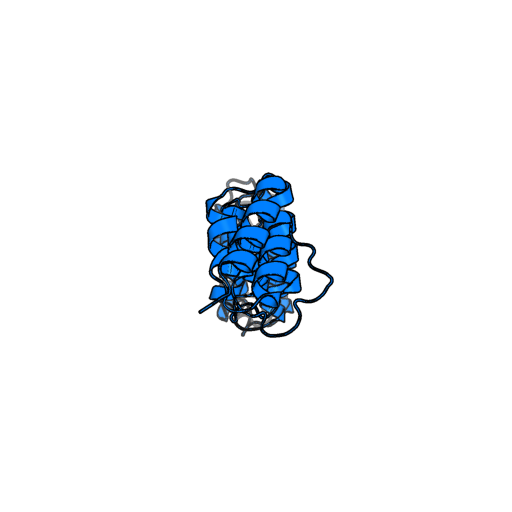014 C C . THR A 1 138 ? 4.235 5.325 2.264 1.00 85.94 138 THR A C 1
ATOM 1016 O O . THR A 1 138 ? 3.844 4.235 2.673 1.00 85.94 138 THR A O 1
ATOM 1019 N N . TYR A 1 139 ? 4.561 5.514 0.986 1.00 85.81 139 TYR A N 1
ATOM 1020 C CA . TYR A 1 139 ? 4.505 4.482 -0.054 1.00 85.81 139 TYR A CA 1
ATOM 1021 C C . TYR A 1 139 ? 5.365 3.246 0.234 1.00 85.81 139 TYR A C 1
ATOM 1023 O O . TYR A 1 139 ? 5.067 2.164 -0.269 1.00 85.81 139 TYR A O 1
ATOM 1031 N N . THR A 1 140 ? 6.400 3.372 1.069 1.00 86.44 140 THR A N 1
ATOM 1032 C CA . THR A 1 140 ? 7.193 2.232 1.548 1.00 86.44 140 THR A CA 1
ATOM 1033 C C . THR A 1 140 ? 6.390 1.315 2.462 1.00 86.44 140 THR A C 1
ATOM 1035 O O . THR A 1 140 ? 6.676 0.133 2.535 1.00 86.44 140 THR A O 1
ATOM 1038 N N . GLU A 1 141 ? 5.342 1.799 3.121 1.00 88.38 141 GLU A N 1
ATOM 1039 C CA . GLU A 1 141 ? 4.560 0.975 4.049 1.00 88.38 141 GLU A CA 1
ATOM 1040 C C . GLU A 1 141 ? 3.513 0.111 3.327 1.00 88.38 141 GLU A C 1
ATOM 1042 O O . GLU A 1 141 ? 3.008 -0.868 3.882 1.00 88.38 141 GLU A O 1
ATOM 1047 N N . CYS A 1 142 ? 3.218 0.420 2.059 1.00 89.56 142 CYS A N 1
ATOM 1048 C CA . CYS A 1 142 ? 2.226 -0.295 1.259 1.00 89.56 142 CYS A CA 1
ATOM 1049 C C . CYS A 1 142 ? 2.530 -1.784 1.113 1.00 89.56 142 CYS A C 1
ATOM 1051 O O . CYS A 1 142 ? 1.635 -2.611 1.297 1.00 89.56 142 CYS A O 1
ATOM 1053 N N . TYR A 1 143 ? 3.782 -2.150 0.819 1.00 86.50 143 TYR A N 1
ATOM 1054 C CA . TYR A 1 143 ? 4.133 -3.563 0.682 1.00 86.50 143 TYR A CA 1
ATOM 1055 C C . TYR A 1 143 ? 4.051 -4.288 2.030 1.00 86.50 143 TYR A C 1
ATOM 1057 O O . TYR A 1 143 ? 3.642 -5.443 2.055 1.00 86.50 143 TYR A O 1
ATOM 1065 N N . GLY A 1 144 ? 4.387 -3.629 3.147 1.00 85.75 144 GLY A N 1
ATOM 1066 C CA . GLY A 1 144 ? 4.278 -4.213 4.486 1.00 85.75 144 GLY A CA 1
ATOM 1067 C C . GLY A 1 144 ? 2.829 -4.546 4.839 1.00 85.75 144 GLY A C 1
ATOM 1068 O O . GLY A 1 144 ? 2.538 -5.652 5.292 1.00 85.75 144 GLY A O 1
ATOM 1069 N N . MET A 1 145 ? 1.910 -3.627 4.537 1.00 86.00 145 MET A N 1
ATOM 1070 C CA . MET A 1 145 ? 0.472 -3.824 4.730 1.00 86.00 145 MET A CA 1
ATOM 1071 C C . MET A 1 145 ? -0.108 -4.898 3.805 1.00 86.00 145 MET A C 1
ATOM 1073 O O . MET A 1 145 ? -0.870 -5.752 4.252 1.00 86.00 145 MET A O 1
ATOM 1077 N N . CYS A 1 146 ? 0.265 -4.883 2.524 1.00 89.25 146 CYS A N 1
ATOM 1078 C CA . CYS A 1 146 ? -0.303 -5.792 1.528 1.00 89.25 146 CYS A CA 1
ATOM 1079 C C . CYS A 1 146 ? 0.293 -7.207 1.583 1.00 89.25 146 CYS A C 1
ATOM 1081 O O . CYS A 1 146 ? -0.395 -8.173 1.266 1.00 89.25 146 CYS A O 1
ATOM 1083 N N . ALA A 1 147 ? 1.564 -7.356 1.963 1.00 86.44 147 ALA A N 1
ATOM 1084 C CA . ALA A 1 147 ? 2.242 -8.651 1.966 1.00 86.44 147 ALA A CA 1
ATOM 1085 C C . ALA A 1 147 ? 2.061 -9.443 3.264 1.00 86.44 147 ALA A C 1
ATOM 1087 O O . ALA A 1 147 ? 2.329 -10.645 3.269 1.00 86.44 147 ALA A O 1
ATOM 1088 N N . ASN A 1 148 ? 1.635 -8.800 4.355 1.00 86.94 148 ASN A N 1
ATOM 1089 C CA . ASN A 1 148 ? 1.523 -9.449 5.653 1.00 86.94 148 ASN A CA 1
ATOM 1090 C C . ASN A 1 148 ? 0.250 -10.323 5.727 1.00 86.94 148 ASN A C 1
ATOM 1092 O O . ASN A 1 148 ? -0.863 -9.785 5.766 1.00 86.94 148 ASN A O 1
ATOM 1096 N N . PRO A 1 149 ? 0.377 -11.663 5.764 1.00 81.44 149 PRO A N 1
ATOM 1097 C CA . PRO A 1 149 ? -0.773 -12.563 5.767 1.00 81.44 149 PRO A CA 1
ATOM 1098 C C . PRO A 1 149 ? -1.609 -12.464 7.050 1.00 81.44 149 PRO A C 1
ATOM 1100 O O . PRO A 1 149 ? -2.821 -12.667 6.977 1.00 81.44 149 PRO A O 1
ATOM 1103 N N . ASP A 1 150 ? -1.005 -12.098 8.186 1.00 82.31 150 ASP A N 1
ATOM 1104 C CA . ASP A 1 150 ? -1.714 -11.934 9.464 1.00 82.31 150 ASP A CA 1
ATOM 1105 C C . ASP A 1 150 ? -2.666 -10.738 9.416 1.00 82.31 150 ASP A C 1
ATOM 1107 O O . ASP A 1 150 ? -3.759 -10.764 9.985 1.00 82.31 150 ASP A O 1
ATOM 1111 N N . LEU A 1 151 ? -2.248 -9.676 8.721 1.00 79.31 151 LEU A N 1
ATOM 1112 C CA . LEU A 1 151 ? -3.066 -8.478 8.570 1.00 79.31 151 LEU A CA 1
ATOM 1113 C C . LEU A 1 151 ? -4.144 -8.665 7.519 1.00 79.31 151 LEU A C 1
ATOM 1115 O O . LEU A 1 151 ? -5.266 -8.202 7.685 1.00 79.31 151 LEU A O 1
ATOM 1119 N N . THR A 1 152 ? -3.796 -9.367 6.446 1.00 80.19 152 THR A N 1
ATOM 1120 C CA . THR A 1 152 ? -4.635 -9.523 5.260 1.00 80.19 152 THR A CA 1
ATOM 1121 C C . THR A 1 152 ? -5.519 -10.768 5.310 1.00 80.19 152 THR A C 1
ATOM 1123 O O . THR A 1 152 ? -6.183 -11.070 4.324 1.00 80.19 152 THR A O 1
ATOM 1126 N N . ALA A 1 153 ? -5.563 -11.485 6.441 1.00 77.06 153 ALA A N 1
ATOM 1127 C CA . ALA A 1 153 ? -6.332 -12.720 6.621 1.00 77.06 153 ALA A CA 1
ATOM 1128 C C . ALA A 1 153 ? -6.065 -13.743 5.498 1.00 77.06 153 ALA A C 1
ATOM 1130 O O . ALA A 1 153 ? -6.982 -14.190 4.808 1.00 77.06 153 ALA A O 1
ATOM 1131 N N . GLY A 1 154 ? -4.783 -14.057 5.277 1.00 76.75 154 GLY A N 1
ATOM 1132 C CA . GLY A 1 154 ? -4.352 -14.935 4.187 1.00 76.75 154 GLY A CA 1
ATOM 1133 C C . GLY A 1 154 ? -4.456 -14.284 2.806 1.00 76.75 154 GLY A C 1
ATOM 1134 O O . GLY A 1 154 ? -4.797 -14.964 1.842 1.00 76.75 154 GLY A O 1
ATOM 1135 N N . ARG 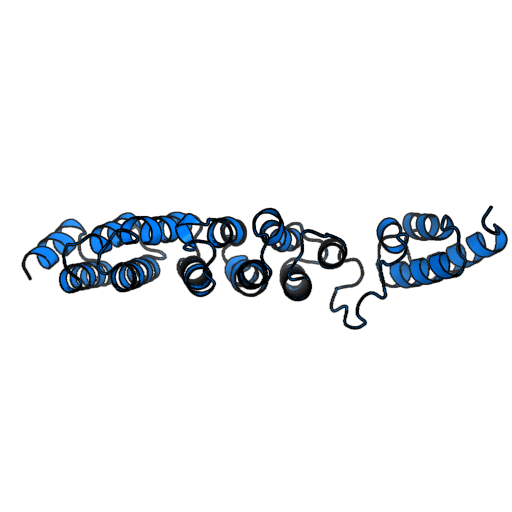A 1 155 ? -4.171 -12.976 2.705 1.00 79.62 155 ARG A N 1
ATOM 1136 C CA . ARG A 1 155 ? -4.248 -12.182 1.461 1.00 79.62 155 ARG A CA 1
ATOM 1137 C C . ARG A 1 155 ? -5.661 -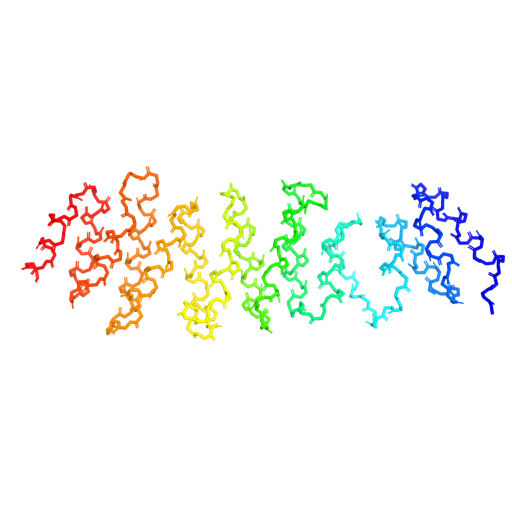12.079 0.875 1.00 79.62 155 ARG A C 1
ATOM 1139 O O . ARG A 1 155 ? -5.847 -12.016 -0.337 1.00 79.62 155 ARG A O 1
ATOM 1146 N N . ASN A 1 156 ? -6.675 -12.025 1.739 1.00 86.12 156 ASN A N 1
ATOM 1147 C CA . ASN A 1 156 ? -8.042 -11.699 1.351 1.00 86.12 156 ASN A CA 1
ATOM 1148 C C . ASN A 1 156 ? -8.092 -10.271 0.760 1.00 86.12 156 ASN A C 1
ATOM 1150 O O . ASN A 1 156 ? -7.801 -9.315 1.482 1.00 86.12 156 ASN A O 1
ATOM 1154 N N . PRO A 1 157 ? -8.519 -10.085 -0.504 1.00 89.06 157 PRO A N 1
ATOM 1155 C CA . PRO A 1 157 ? -8.508 -8.776 -1.159 1.00 89.06 157 PRO A CA 1
ATOM 1156 C C . PRO A 1 157 ? -9.301 -7.682 -0.435 1.00 89.06 157 PRO A C 1
ATOM 1158 O O . PRO A 1 157 ? -8.902 -6.521 -0.469 1.00 89.06 157 PRO A O 1
ATOM 1161 N N . ALA A 1 158 ? -10.413 -8.023 0.223 1.00 88.88 158 ALA A N 1
ATOM 1162 C CA . ALA A 1 158 ? -11.189 -7.053 0.994 1.00 88.88 158 ALA A CA 1
ATOM 1163 C C . ALA A 1 158 ? -10.394 -6.571 2.212 1.00 88.88 158 ALA A C 1
ATOM 1165 O O . ALA A 1 158 ? -10.294 -5.371 2.452 1.00 88.88 158 ALA A O 1
ATOM 1166 N N . ARG A 1 159 ? -9.734 -7.499 2.914 1.00 87.38 159 ARG A N 1
ATOM 1167 C CA . ARG A 1 159 ? -8.887 -7.156 4.056 1.00 87.38 159 ARG A CA 1
ATOM 1168 C C . ARG A 1 159 ? -7.661 -6.347 3.637 1.00 87.38 159 ARG A C 1
ATOM 1170 O O . ARG A 1 159 ? -7.313 -5.392 4.318 1.00 87.38 159 ARG A O 1
ATOM 1177 N N . VAL A 1 160 ? -7.036 -6.687 2.508 1.00 90.88 160 VAL A N 1
ATOM 1178 C CA . VAL A 1 160 ? -5.928 -5.898 1.940 1.00 90.88 160 VAL A CA 1
ATOM 1179 C C . VAL A 1 160 ? -6.373 -4.453 1.702 1.00 90.88 160 VAL A C 1
ATOM 1181 O O . VAL A 1 160 ? -5.662 -3.535 2.105 1.00 90.88 160 VAL A O 1
ATOM 1184 N N . ARG A 1 161 ? -7.558 -4.238 1.113 1.00 91.56 161 ARG A N 1
ATOM 1185 C CA . ARG A 1 161 ? -8.094 -2.884 0.899 1.00 91.56 161 ARG A CA 1
ATOM 1186 C C . ARG A 1 161 ? -8.369 -2.143 2.196 1.00 91.56 161 ARG A C 1
ATOM 1188 O O . ARG A 1 161 ? -7.983 -0.992 2.294 1.00 91.56 161 ARG A O 1
ATOM 1195 N N . GLU A 1 162 ? -8.924 -2.793 3.216 1.00 88.62 162 GLU A N 1
ATOM 1196 C CA . GLU A 1 162 ? -9.094 -2.153 4.529 1.00 88.62 162 GLU A CA 1
ATOM 1197 C C . GLU A 1 162 ? -7.759 -1.658 5.115 1.00 88.62 162 GLU A C 1
ATOM 1199 O O . GLU A 1 162 ? -7.689 -0.546 5.646 1.00 88.62 162 GLU A O 1
ATOM 1204 N N . CYS A 1 163 ? -6.685 -2.453 4.997 1.00 88.44 163 CYS A N 1
ATOM 1205 C CA . CYS A 1 163 ? -5.342 -2.046 5.424 1.00 88.44 163 CYS A CA 1
ATOM 1206 C C . CYS A 1 163 ? -4.846 -0.826 4.635 1.00 88.44 163 CYS A C 1
ATOM 1208 O O . CYS A 1 163 ? -4.323 0.126 5.218 1.00 88.44 163 CYS A O 1
ATOM 1210 N N . VAL A 1 164 ? -5.006 -0.864 3.309 1.00 90.81 164 VAL A N 1
ATOM 1211 C CA . VAL A 1 164 ? -4.582 0.201 2.392 1.00 90.81 164 VAL A CA 1
ATOM 1212 C C . VAL A 1 164 ? -5.369 1.487 2.641 1.00 90.81 164 VAL A C 1
ATOM 1214 O O . VAL A 1 164 ? -4.761 2.540 2.807 1.00 90.81 164 VAL A O 1
ATOM 1217 N N . ASP A 1 165 ? -6.689 1.407 2.776 1.00 90.62 165 ASP A N 1
ATOM 1218 C CA . ASP A 1 165 ? -7.560 2.542 3.086 1.00 90.62 165 ASP A CA 1
ATOM 1219 C C . ASP A 1 165 ? -7.219 3.165 4.438 1.00 90.62 165 ASP A C 1
ATOM 1221 O O . ASP A 1 165 ? -7.275 4.387 4.602 1.00 90.62 165 ASP A O 1
ATOM 1225 N N . CYS A 1 166 ? -6.855 2.338 5.423 1.00 89.88 166 CYS A N 1
ATOM 1226 C CA . CYS A 1 166 ? -6.352 2.839 6.692 1.00 89.88 166 CYS A CA 1
ATOM 1227 C C . CYS A 1 166 ? -5.048 3.616 6.485 1.00 89.88 166 CYS A C 1
ATOM 1229 O O . CYS A 1 166 ? -4.960 4.762 6.921 1.00 89.88 166 CYS A O 1
ATOM 1231 N N . LEU A 1 167 ? -4.072 3.037 5.775 1.00 89.62 167 LEU A N 1
ATOM 1232 C CA . LEU A 1 167 ? -2.772 3.664 5.526 1.00 89.62 167 LEU A CA 1
ATOM 1233 C C . LEU A 1 167 ? -2.902 4.997 4.771 1.00 89.62 167 LEU A C 1
ATOM 1235 O O . LEU A 1 167 ? -2.285 5.988 5.165 1.00 89.62 167 LEU A O 1
ATOM 1239 N N . ILE A 1 168 ? -3.729 5.031 3.723 1.00 89.69 168 ILE A N 1
ATOM 1240 C CA . ILE A 1 168 ? -4.020 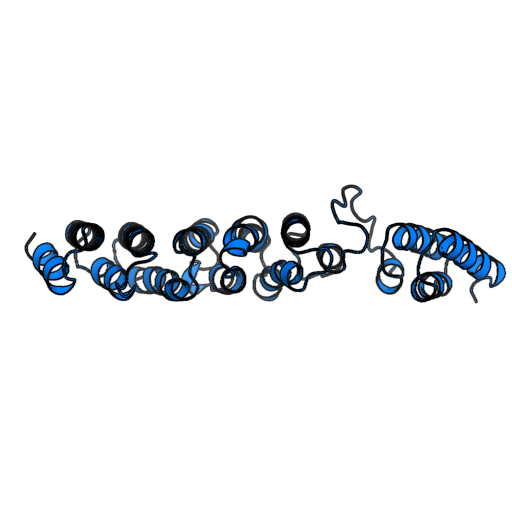6.239 2.940 1.00 89.69 168 ILE A CA 1
ATOM 1241 C C . ILE A 1 168 ? -4.642 7.310 3.836 1.00 89.69 168 ILE A C 1
ATOM 1243 O O . ILE A 1 168 ? -4.247 8.471 3.782 1.00 89.69 168 ILE A O 1
ATOM 1247 N N . ALA A 1 169 ? -5.599 6.933 4.683 1.00 86.25 169 ALA A N 1
ATOM 1248 C CA . ALA A 1 169 ? -6.332 7.900 5.484 1.00 86.25 169 ALA A CA 1
ATOM 1249 C C . ALA A 1 169 ? -5.538 8.431 6.686 1.00 86.25 169 ALA A C 1
ATOM 1251 O O . ALA A 1 169 ? -5.681 9.605 7.022 1.00 86.25 169 ALA A O 1
ATOM 1252 N N . VAL A 1 170 ? -4.701 7.609 7.334 1.00 82.44 170 VAL A N 1
ATOM 1253 C CA . VAL A 1 170 ? -3.847 8.097 8.433 1.00 82.44 170 VAL A CA 1
ATOM 1254 C C . VAL A 1 170 ? -2.715 8.988 7.930 1.00 82.44 170 VAL A C 1
ATOM 1256 O O . VAL A 1 170 ? -2.220 9.820 8.690 1.00 82.44 170 VAL A O 1
ATOM 1259 N N . ASN A 1 171 ? -2.320 8.811 6.662 1.00 76.69 171 ASN A N 1
ATOM 1260 C CA . ASN A 1 171 ? -1.446 9.694 5.889 1.00 76.69 171 ASN A CA 1
ATOM 1261 C C . ASN A 1 171 ? -0.157 10.132 6.619 1.00 76.69 171 ASN A C 1
ATOM 1263 O O . ASN A 1 171 ? 0.356 11.228 6.401 1.00 76.69 171 ASN A O 1
ATOM 1267 N N . SER A 1 172 ? 0.347 9.289 7.523 1.00 71.56 172 SER A N 1
ATOM 1268 C CA . SER A 1 172 ? 1.488 9.577 8.390 1.00 71.56 172 SER A CA 1
ATOM 1269 C C . SER A 1 172 ? 2.254 8.298 8.699 1.00 71.56 172 SER A C 1
ATOM 1271 O O . SER A 1 172 ? 1.667 7.296 9.117 1.00 71.56 172 SER A O 1
ATOM 1273 N N . SER A 1 173 ? 3.579 8.352 8.564 1.00 65.62 173 SER A N 1
ATOM 1274 C CA . SER A 1 173 ? 4.474 7.241 8.904 1.00 65.62 173 SER A CA 1
ATOM 1275 C C . SER A 1 173 ? 4.409 6.875 10.389 1.00 65.62 173 SER A C 1
ATOM 1277 O O . SER A 1 173 ? 4.541 5.705 10.736 1.00 65.62 173 SER A O 1
ATOM 1279 N N . SER A 1 174 ? 4.116 7.840 11.270 1.00 65.25 174 SER A N 1
ATOM 1280 C CA . SER A 1 174 ? 3.942 7.587 12.707 1.00 65.25 174 SER A CA 1
ATOM 1281 C C . SER A 1 174 ? 2.675 6.793 13.038 1.00 65.25 174 SER A C 1
ATOM 1283 O O . SER A 1 174 ? 2.612 6.155 14.087 1.00 65.25 174 SER A O 1
ATOM 1285 N N . ASN A 1 175 ? 1.684 6.792 12.140 1.00 69.88 175 ASN A N 1
ATOM 1286 C CA . ASN A 1 175 ? 0.379 6.169 12.361 1.00 69.88 175 ASN A CA 1
ATOM 1287 C C . ASN A 1 175 ? 0.152 4.904 11.522 1.00 69.88 175 ASN A C 1
ATOM 1289 O O . ASN A 1 175 ? -0.853 4.225 11.732 1.00 69.88 175 ASN A O 1
ATOM 1293 N N . PHE A 1 176 ? 1.094 4.527 10.648 1.00 76.38 176 PHE A N 1
ATOM 1294 C CA . PHE A 1 176 ? 1.098 3.218 9.975 1.00 76.38 176 PHE A CA 1
ATOM 1295 C C . PHE A 1 176 ? 0.975 2.075 11.000 1.00 76.38 176 PHE A C 1
ATOM 1297 O O . PHE A 1 176 ? 0.160 1.167 10.831 1.00 76.38 176 PHE A O 1
ATOM 1304 N N . TYR A 1 177 ? 1.719 2.179 12.110 1.00 81.75 177 TYR A N 1
ATOM 1305 C CA . TYR A 1 177 ? 1.657 1.221 13.212 1.00 81.75 177 TYR A CA 1
ATOM 1306 C C . TYR A 1 177 ? 0.252 1.155 13.820 1.00 81.75 177 TYR A C 1
ATOM 1308 O O . TYR A 1 177 ? -0.207 0.083 14.193 1.00 81.75 177 TYR A O 1
ATOM 1316 N N . GLY A 1 178 ? -0.477 2.274 13.851 1.00 87.38 178 GLY A N 1
ATOM 1317 C CA . GLY A 1 178 ? -1.873 2.298 14.278 1.00 87.38 178 GLY A CA 1
ATOM 1318 C C . GLY A 1 178 ? -2.742 1.342 13.460 1.00 87.38 178 GLY A C 1
ATOM 1319 O O . GLY A 1 178 ? -3.473 0.545 14.043 1.00 87.38 178 GLY A O 1
ATOM 1320 N N . CYS A 1 179 ? -2.633 1.370 12.128 1.00 88.44 179 CYS A N 1
ATOM 1321 C CA . CYS A 1 179 ? -3.407 0.487 11.251 1.00 88.44 179 CYS A CA 1
ATOM 1322 C C . CYS A 1 179 ? -3.093 -0.999 11.501 1.00 88.44 179 CYS A C 1
ATOM 1324 O O . CYS A 1 179 ? -4.017 -1.796 11.668 1.00 88.44 179 CYS A O 1
ATOM 1326 N N . ASP A 1 180 ? -1.807 -1.360 11.604 1.00 88.06 180 ASP A N 1
ATOM 1327 C CA . ASP A 1 180 ? -1.363 -2.726 11.937 1.00 88.06 180 ASP A CA 1
ATOM 1328 C C . ASP A 1 180 ? -1.932 -3.168 13.295 1.00 88.06 180 ASP A C 1
ATOM 1330 O O . ASP A 1 180 ? -2.533 -4.238 13.413 1.00 88.06 180 ASP A O 1
ATOM 1334 N N . GLN A 1 181 ? -1.839 -2.306 14.308 1.00 90.00 181 GLN A N 1
ATOM 1335 C CA . GLN A 1 181 ? -2.323 -2.609 15.650 1.00 90.00 181 GLN A CA 1
ATOM 1336 C C . GLN A 1 181 ? -3.842 -2.689 15.749 1.00 90.00 181 GLN A C 1
ATOM 1338 O O . GLN A 1 181 ? -4.339 -3.541 16.484 1.00 90.00 181 GLN A O 1
ATOM 1343 N N . CYS A 1 182 ? -4.594 -1.863 15.018 1.00 90.44 182 CYS A N 1
ATOM 1344 C CA . CYS A 1 182 ? -6.051 -1.972 14.966 1.00 90.44 182 CYS A CA 1
ATOM 1345 C C . CYS A 1 182 ? -6.481 -3.339 14.445 1.00 90.44 182 CYS A C 1
ATOM 1347 O O . CYS A 1 182 ? -7.371 -3.970 15.009 1.00 90.44 182 CYS A O 1
ATOM 1349 N N . ILE A 1 183 ? -5.824 -3.822 13.396 1.00 88.81 183 ILE A N 1
ATOM 1350 C CA . ILE A 1 183 ? -6.110 -5.127 12.802 1.00 88.81 183 ILE A CA 1
ATOM 1351 C C . ILE A 1 183 ? -5.745 -6.241 13.785 1.00 88.81 183 ILE A C 1
ATOM 1353 O O . ILE A 1 183 ? -6.583 -7.089 14.086 1.00 88.81 183 ILE A O 1
ATOM 1357 N N . ARG A 1 184 ? -4.531 -6.213 14.350 1.00 89.62 184 ARG A N 1
ATOM 1358 C CA . ARG A 1 184 ? -4.068 -7.236 15.303 1.00 89.62 184 ARG A CA 1
ATOM 1359 C C . ARG A 1 184 ? -4.911 -7.282 16.574 1.00 89.62 184 ARG A C 1
ATOM 1361 O O . ARG A 1 184 ? -5.282 -8.360 17.017 1.00 89.62 184 ARG A O 1
ATOM 1368 N N . SER A 1 185 ? -5.257 -6.123 17.129 1.00 89.19 185 SER A N 1
ATOM 1369 C CA . SER A 1 185 ? -6.011 -6.013 18.387 1.00 89.19 185 SER A CA 1
ATOM 1370 C C . SER A 1 185 ? -7.469 -6.448 18.267 1.00 89.19 185 SER A C 1
ATOM 1372 O O . SER A 1 185 ? -8.108 -6.697 19.286 1.00 89.19 185 SER A O 1
ATOM 1374 N N . THR A 1 186 ? -8.001 -6.512 17.044 1.00 90.12 186 THR A N 1
ATOM 1375 C CA . THR A 1 186 ? -9.408 -6.842 16.781 1.00 90.12 186 THR A CA 1
ATOM 1376 C C . THR A 1 186 ? -9.605 -8.218 16.154 1.00 90.12 186 THR A C 1
ATOM 1378 O O . THR A 1 186 ? -10.736 -8.687 16.115 1.00 90.12 186 THR A O 1
ATOM 1381 N N . ASN A 1 187 ? -8.541 -8.881 15.684 1.00 87.56 187 ASN A N 1
ATOM 1382 C CA . ASN A 1 187 ? -8.620 -10.177 14.996 1.00 87.56 187 ASN A CA 1
ATOM 1383 C C . ASN A 1 187 ? -9.314 -11.272 15.814 1.00 87.56 187 ASN A C 1
ATOM 1385 O O . ASN A 1 187 ? -10.097 -12.026 15.243 1.00 87.56 187 ASN A O 1
ATOM 1389 N N . ASP A 1 188 ? -9.072 -11.318 17.123 1.00 87.69 188 ASP A N 1
ATOM 1390 C CA . ASP A 1 188 ? -9.591 -12.377 17.998 1.00 87.69 188 ASP A CA 1
ATOM 1391 C C . ASP A 1 188 ? -10.912 -11.998 18.692 1.00 87.69 188 ASP A C 1
ATOM 1393 O O . ASP A 1 188 ? -11.400 -12.726 19.559 1.00 87.69 188 ASP A O 1
ATOM 1397 N N . LEU A 1 189 ? -11.499 -10.843 18.350 1.00 89.00 189 LEU A N 1
ATOM 1398 C CA . LEU A 1 189 ? -12.754 -10.393 18.948 1.00 89.00 189 LEU A CA 1
ATOM 1399 C C . LEU A 1 189 ? -13.960 -11.073 18.277 1.00 89.00 189 LEU A C 1
ATOM 1401 O O . LEU A 1 189 ? -13.980 -11.213 17.054 1.00 89.00 189 LEU A O 1
ATOM 1405 N N . PRO A 1 190 ? -15.025 -11.414 19.028 1.00 89.06 190 PRO A N 1
ATOM 1406 C CA . PRO 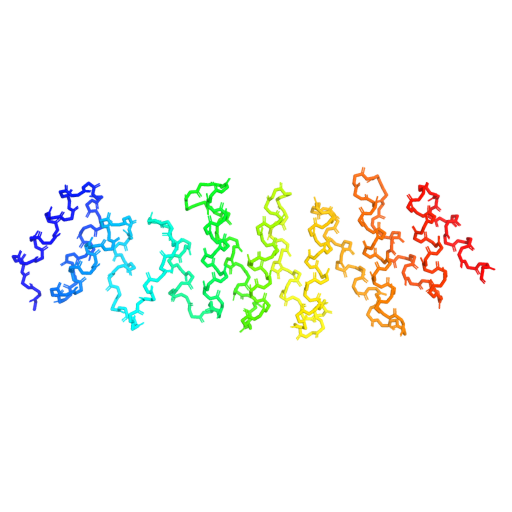A 1 190 ? -16.255 -11.962 18.447 1.00 89.06 190 PRO A CA 1
ATOM 1407 C C . PRO A 1 190 ? -16.893 -11.059 17.377 1.00 89.06 190 PRO A C 1
ATOM 1409 O O . PRO A 1 190 ? -17.529 -11.554 16.452 1.00 89.06 190 PRO A O 1
ATOM 1412 N N . ASN A 1 191 ? -16.695 -9.741 17.489 1.00 89.62 191 ASN A N 1
ATOM 1413 C CA . ASN A 1 191 ? -17.162 -8.702 16.568 1.00 89.62 191 ASN A CA 1
ATOM 1414 C C . ASN A 1 191 ? -15.991 -8.034 15.812 1.00 89.62 191 ASN A C 1
ATOM 1416 O O . ASN A 1 191 ? -15.916 -6.811 15.679 1.00 89.62 191 ASN A O 1
ATOM 1420 N N . ALA A 1 192 ? -15.024 -8.838 15.358 1.00 88.81 192 ALA A N 1
ATOM 1421 C CA . ALA A 1 192 ? -13.766 -8.381 14.762 1.00 88.81 192 ALA A CA 1
ATOM 1422 C C . ALA A 1 192 ? -13.906 -7.411 13.573 1.00 88.81 192 ALA A C 1
ATOM 1424 O O . ALA A 1 192 ? -12.953 -6.688 13.268 1.00 88.81 192 ALA A O 1
ATOM 1425 N N . ALA A 1 193 ? -15.029 -7.423 12.849 1.00 87.75 193 ALA A N 1
ATOM 1426 C CA . ALA A 1 193 ? -15.263 -6.517 11.727 1.00 87.75 193 ALA A CA 1
ATOM 1427 C C . ALA A 1 193 ? -15.652 -5.116 12.223 1.00 87.75 193 ALA A C 1
ATOM 1429 O O . ALA A 1 193 ? -14.998 -4.135 11.869 1.00 87.75 193 ALA A O 1
ATOM 1430 N N . GLU A 1 194 ? -16.652 -5.033 13.099 1.00 89.69 194 GLU A N 1
ATOM 1431 C CA . GLU A 1 194 ? -17.149 -3.791 13.692 1.00 89.69 194 GLU A CA 1
ATOM 1432 C C . GLU A 1 194 ? -16.073 -3.115 14.545 1.00 89.69 194 GLU A C 1
ATOM 1434 O O . GLU A 1 194 ? -15.779 -1.935 14.351 1.00 89.69 194 GLU A O 1
ATOM 1439 N N . ALA A 1 195 ? -15.411 -3.878 15.422 1.00 90.88 195 ALA A N 1
ATOM 1440 C CA . ALA A 1 195 ? -14.353 -3.358 16.286 1.00 90.88 195 ALA A CA 1
ATOM 1441 C C . ALA A 1 195 ? -13.203 -2.738 15.474 1.00 90.88 195 ALA A C 1
ATOM 1443 O O . ALA A 1 195 ? -12.630 -1.711 15.843 1.00 90.88 195 ALA A O 1
ATOM 1444 N N . ARG A 1 196 ? -12.873 -3.342 14.330 1.00 90.62 196 ARG A N 1
ATOM 1445 C CA . ARG A 1 196 ? -11.822 -2.861 13.429 1.00 90.62 196 ARG A CA 1
ATOM 1446 C C . ARG A 1 196 ? -12.239 -1.628 12.654 1.00 90.62 196 ARG A C 1
ATOM 1448 O O . ARG A 1 196 ? -11.433 -0.707 12.540 1.00 90.62 196 ARG A O 1
ATOM 1455 N N . ALA A 1 197 ? -13.471 -1.599 12.149 1.00 88.69 197 ALA A N 1
ATOM 1456 C CA . ALA A 1 197 ? -14.020 -0.429 11.479 1.00 88.69 197 ALA A CA 1
ATOM 1457 C C . ALA A 1 197 ? -14.008 0.789 12.417 1.00 88.69 197 ALA A C 1
ATOM 1459 O O . ALA A 1 197 ? -13.542 1.858 12.019 1.00 88.69 197 ALA A O 1
ATOM 1460 N N . GLU A 1 198 ? -14.408 0.609 13.679 1.00 89.75 198 GLU A N 1
ATOM 1461 C CA . GLU A 1 198 ? -14.342 1.669 14.691 1.00 89.75 198 GLU A CA 1
ATOM 1462 C C . GLU A 1 198 ? -12.907 2.071 15.028 1.00 89.75 198 GLU A C 1
ATOM 1464 O O . GLU A 1 198 ? -12.593 3.261 15.087 1.00 89.75 198 GLU A O 1
ATOM 1469 N N . CYS A 1 199 ? -12.004 1.100 15.181 1.00 91.69 199 CYS A N 1
ATOM 1470 C CA . CYS A 1 199 ? -10.593 1.368 15.446 1.00 91.69 199 CYS A CA 1
ATOM 1471 C C . CYS A 1 199 ? -9.955 2.217 14.338 1.00 91.69 199 CYS A C 1
ATOM 1473 O O . CYS A 1 199 ? -9.349 3.256 14.607 1.00 91.69 199 CYS A O 1
ATOM 1475 N N . ILE A 1 200 ? -10.140 1.809 13.079 1.00 89.69 200 ILE A N 1
ATOM 1476 C CA . ILE A 1 200 ? -9.643 2.529 11.904 1.00 89.69 200 ILE A CA 1
ATOM 1477 C C . ILE A 1 200 ? -10.316 3.903 11.804 1.00 89.69 200 ILE A C 1
ATOM 1479 O O . ILE A 1 200 ? -9.639 4.901 11.565 1.00 89.69 200 ILE A O 1
ATOM 1483 N N . GLY A 1 201 ? -11.630 3.986 12.026 1.00 88.81 201 GLY A N 1
ATOM 1484 C CA . GLY A 1 201 ? -12.365 5.250 12.047 1.00 88.81 201 GLY A CA 1
ATOM 1485 C C . GLY A 1 201 ? -11.835 6.223 13.103 1.00 88.81 201 GLY A C 1
ATOM 1486 O O . GLY A 1 201 ? -11.655 7.401 12.810 1.00 88.81 201 GLY A O 1
ATOM 1487 N N . CYS A 1 202 ? -11.520 5.735 14.302 1.00 89.44 202 CYS A N 1
ATOM 1488 C CA . CYS A 1 202 ? -10.866 6.508 15.354 1.00 89.44 202 CYS A CA 1
ATOM 1489 C C . CYS A 1 202 ? -9.482 7.004 14.906 1.00 89.44 202 CYS A C 1
ATOM 1491 O O . CYS A 1 202 ? -9.218 8.204 14.981 1.00 89.44 202 CYS A O 1
ATOM 1493 N N . LEU A 1 203 ? -8.627 6.135 14.349 1.00 89.56 203 LEU A N 1
ATOM 1494 C CA . LEU A 1 203 ? -7.287 6.532 13.890 1.00 89.56 203 LEU A CA 1
ATOM 1495 C C . LEU A 1 203 ? -7.324 7.667 12.867 1.00 89.56 203 LEU A C 1
ATOM 1497 O O . LEU A 1 203 ? -6.526 8.598 12.960 1.00 89.56 203 LEU A O 1
ATOM 1501 N N . LYS A 1 204 ? -8.277 7.621 11.928 1.00 87.00 204 LYS A N 1
ATOM 1502 C CA . LYS A 1 204 ? -8.468 8.674 10.918 1.00 87.00 204 LYS A CA 1
ATOM 1503 C C . LYS A 1 204 ? -8.722 10.045 11.546 1.00 87.00 204 LYS A C 1
ATOM 1505 O O . LYS A 1 204 ? -8.300 11.054 10.994 1.00 87.00 204 LYS A O 1
ATOM 1510 N N . THR A 1 205 ? -9.377 10.092 12.704 1.00 84.56 205 THR A N 1
ATOM 1511 C CA . THR A 1 205 ? -9.661 11.354 13.408 1.00 84.56 205 THR A CA 1
ATOM 1512 C C . THR A 1 205 ? -8.511 11.852 14.275 1.00 84.56 205 THR A C 1
ATOM 1514 O O . THR A 1 205 ? -8.473 13.033 14.604 1.00 84.56 205 THR A O 1
ATOM 1517 N N . LEU A 1 206 ? -7.553 10.983 14.613 1.00 80.38 206 LEU A N 1
ATOM 1518 C CA . LEU A 1 206 ? -6.375 11.363 15.394 1.00 80.38 206 LEU A CA 1
ATOM 1519 C C . LEU A 1 206 ? -5.234 11.921 14.529 1.00 80.38 206 LEU A C 1
ATOM 1521 O O . LEU A 1 206 ? -4.211 12.353 15.067 1.00 80.38 206 LEU A O 1
ATOM 1525 N N . VAL A 1 207 ? -5.383 11.946 13.201 1.00 77.56 207 VAL A N 1
ATOM 1526 C CA . VAL A 1 207 ? -4.382 12.519 12.291 1.00 77.56 207 VAL A CA 1
ATOM 1527 C C . VAL A 1 207 ? -4.147 13.993 12.630 1.00 77.56 207 VAL A C 1
ATOM 1529 O O . VAL A 1 207 ? -5.076 14.794 12.662 1.00 77.56 207 VAL A O 1
ATOM 1532 N N . GLY A 1 208 ? -2.888 14.355 12.896 1.00 72.62 208 GLY A N 1
ATOM 1533 C CA . GLY A 1 208 ? -2.502 15.723 13.264 1.00 72.62 208 GLY A CA 1
ATOM 1534 C C . GLY A 1 208 ? -2.749 16.096 14.730 1.00 72.62 208 GLY A C 1
ATOM 1535 O O . GLY A 1 208 ? -2.474 17.228 15.121 1.00 72.62 208 GLY A O 1
ATOM 1536 N N . THR A 1 209 ? -3.228 15.165 15.555 1.00 76.38 209 THR A N 1
ATOM 1537 C CA . THR A 1 209 ? -3.362 15.366 17.004 1.00 76.38 209 THR A CA 1
ATOM 1538 C C . THR A 1 209 ? -2.108 14.882 17.745 1.00 76.38 209 THR A C 1
ATOM 1540 O O . THR A 1 209 ? -1.333 14.080 17.227 1.00 76.38 209 THR A O 1
ATOM 1543 N N . SER A 1 210 ? -1.908 15.336 18.986 1.00 75.81 210 SER A N 1
ATOM 1544 C CA . SER A 1 210 ? -0.888 14.778 19.892 1.00 75.81 210 SER A CA 1
ATOM 1545 C C . SER A 1 210 ? -1.305 13.441 20.512 1.00 75.81 210 SER A C 1
ATOM 1547 O O . SER A 1 210 ? -0.564 12.883 21.322 1.00 75.81 210 SER A O 1
ATOM 1549 N N . TRP A 1 211 ? -2.499 12.946 20.170 1.00 77.06 211 TRP A N 1
ATOM 1550 C CA . TRP A 1 211 ? -3.070 11.754 20.763 1.00 77.06 211 TRP A CA 1
ATOM 1551 C C . TRP A 1 211 ? -2.377 10.511 20.219 1.00 77.06 211 TRP A C 1
ATOM 1553 O O . TRP A 1 211 ? -2.357 10.286 19.008 1.00 77.06 211 TRP A O 1
ATOM 1563 N N . PRO A 1 212 ? -1.827 9.673 21.102 1.00 83.75 212 PRO A N 1
ATOM 1564 C CA . PRO A 1 212 ? -1.220 8.435 20.678 1.00 83.75 212 PRO A CA 1
ATOM 1565 C C . PRO A 1 212 ? -2.242 7.451 20.060 1.00 83.75 212 PRO A C 1
ATOM 1567 O O . PRO A 1 212 ? -3.326 7.253 20.622 1.00 83.75 212 PRO A O 1
ATOM 1570 N N . PRO A 1 213 ? -1.900 6.766 18.950 1.00 84.19 213 PRO A N 1
ATOM 1571 C CA . PRO A 1 213 ? -2.807 5.847 18.254 1.00 84.19 213 PRO A CA 1
ATOM 1572 C C . PRO A 1 213 ? -3.258 4.656 19.118 1.00 84.19 213 PRO A C 1
ATOM 1574 O O . PRO A 1 213 ? -4.287 4.044 18.823 1.00 84.19 213 PRO A O 1
ATOM 1577 N N . GLN A 1 214 ? -2.551 4.354 20.220 1.00 87.44 214 GLN A N 1
ATOM 1578 C CA . GLN A 1 214 ? -2.939 3.295 21.157 1.00 87.44 214 GLN A CA 1
ATOM 1579 C C . GLN A 1 214 ? -4.285 3.454 21.827 1.00 87.44 214 GLN A C 1
ATOM 1581 O O . GLN A 1 214 ? -4.869 2.463 22.267 1.00 87.44 214 GLN A O 1
ATOM 1586 N N . TYR A 1 215 ? -4.811 4.667 21.875 1.00 89.88 215 TYR A N 1
ATOM 1587 C CA . TYR A 1 215 ? -6.124 4.886 22.447 1.00 89.88 215 TYR A CA 1
ATOM 1588 C C . TYR A 1 215 ? -7.226 4.283 21.574 1.00 89.88 215 TYR A C 1
ATOM 1590 O O . TYR A 1 215 ? -8.133 3.650 22.110 1.00 89.88 215 TYR A O 1
ATOM 1598 N N . CYS A 1 216 ? -7.092 4.340 20.245 1.00 90.56 216 CYS A N 1
ATOM 1599 C CA . CYS A 1 216 ? -8.071 3.748 19.334 1.00 90.56 216 CYS A CA 1
ATOM 1600 C C . CYS A 1 216 ? -8.129 2.223 19.447 1.00 90.56 216 CYS A C 1
ATOM 1602 O O . CYS A 1 216 ? -9.212 1.659 19.598 1.00 90.56 216 CYS A O 1
ATOM 1604 N N . PHE A 1 217 ? -6.979 1.541 19.442 1.00 89.38 217 PHE A N 1
ATOM 1605 C CA . PHE A 1 217 ? -6.978 0.083 19.580 1.00 89.38 217 PHE A CA 1
ATOM 1606 C C . PHE A 1 217 ? -7.269 -0.395 21.005 1.00 89.38 217 PHE A C 1
ATOM 1608 O O . PHE A 1 217 ? -7.716 -1.524 21.185 1.00 89.38 217 PHE A O 1
ATOM 1615 N N . SER A 1 218 ? -7.108 0.463 22.015 1.00 91.56 218 SER A N 1
ATOM 1616 C CA . SER A 1 218 ? -7.604 0.179 23.363 1.00 91.56 218 SER A CA 1
ATOM 1617 C C . SER A 1 218 ? -9.131 0.286 23.443 1.00 91.56 218 SER A C 1
ATOM 1619 O O . SER A 1 218 ? -9.760 -0.620 23.984 1.00 91.56 218 SER A O 1
ATOM 1621 N N . CYS A 1 219 ? -9.743 1.322 22.848 1.00 92.06 219 CYS A N 1
ATOM 1622 C CA . CYS A 1 219 ? -11.205 1.423 22.739 1.00 92.06 219 CYS A CA 1
ATOM 1623 C C . CYS A 1 219 ? -11.799 0.232 21.977 1.00 92.06 219 CYS A C 1
ATOM 1625 O O . CYS A 1 219 ? -12.800 -0.334 22.403 1.00 92.06 219 CYS A O 1
ATOM 1627 N N . ALA A 1 220 ? -11.156 -0.199 20.889 1.00 92.12 220 ALA A N 1
ATOM 1628 C CA . ALA A 1 220 ? -11.622 -1.323 20.078 1.00 92.12 220 ALA A CA 1
ATOM 1629 C C . ALA A 1 220 ? -11.653 -2.667 20.830 1.00 92.12 220 ALA A C 1
ATOM 1631 O O . ALA A 1 220 ? -12.341 -3.587 20.403 1.00 92.12 220 ALA A O 1
ATOM 1632 N N . ARG A 1 221 ? -10.931 -2.788 21.952 1.00 91.38 221 ARG A N 1
ATOM 1633 C CA . ARG A 1 221 ? -10.902 -3.990 22.803 1.00 91.38 221 ARG A CA 1
ATOM 1634 C C . ARG A 1 221 ? -11.927 -3.970 23.936 1.00 91.38 221 ARG A C 1
ATOM 1636 O O . ARG A 1 221 ? -11.938 -4.891 24.753 1.00 91.38 221 ARG A O 1
ATOM 1643 N N . LEU A 1 222 ? -12.762 -2.936 24.018 1.00 91.00 222 LEU A N 1
ATOM 1644 C CA . LEU A 1 222 ? -13.838 -2.888 25.000 1.00 91.00 222 LEU A CA 1
ATOM 1645 C C . LEU A 1 222 ? -14.856 -4.019 24.754 1.00 91.00 222 LEU A C 1
ATOM 1647 O O . LEU A 1 222 ? -15.013 -4.473 23.619 1.00 91.00 222 LEU A O 1
ATOM 1651 N N . PRO A 1 223 ? -15.526 -4.509 25.811 1.00 88.38 223 PRO A N 1
ATOM 1652 C CA . PRO A 1 223 ? -16.242 -5.787 25.777 1.00 88.38 223 PRO A CA 1
ATOM 1653 C C . PRO A 1 223 ? -17.516 -5.798 24.920 1.00 88.38 223 PRO A C 1
ATOM 1655 O O . PRO A 1 223 ? -18.002 -6.878 24.592 1.00 88.38 223 PRO A O 1
ATOM 1658 N N . SER A 1 224 ? -18.071 -4.638 24.558 1.00 89.19 224 SER A N 1
ATOM 1659 C CA . SER A 1 224 ? -19.282 -4.530 23.738 1.00 89.19 224 SER A CA 1
ATOM 1660 C C . SER A 1 224 ? -19.080 -3.575 22.561 1.00 89.19 224 SER A C 1
ATOM 1662 O O . SER A 1 224 ? -18.297 -2.630 22.648 1.00 89.19 224 SER A O 1
ATOM 1664 N N . VAL A 1 225 ? -19.822 -3.795 21.468 1.00 88.50 225 VAL A N 1
ATOM 1665 C CA . VAL A 1 225 ? -19.851 -2.888 20.300 1.00 88.50 225 VAL A CA 1
ATOM 1666 C C . VAL A 1 225 ? -20.188 -1.458 20.735 1.00 88.50 225 VAL A C 1
ATOM 1668 O O . VAL A 1 225 ? -19.558 -0.509 20.276 1.00 88.50 225 VAL A O 1
ATOM 1671 N N . GLN A 1 226 ? -21.144 -1.309 21.660 1.00 90.69 226 GLN A N 1
ATOM 1672 C CA . GLN A 1 226 ? -21.548 -0.001 22.170 1.00 90.69 226 GLN A CA 1
ATOM 1673 C C . GLN A 1 226 ? -20.399 0.686 22.913 1.00 90.69 226 GLN A C 1
ATOM 1675 O O . GLN A 1 226 ? -20.068 1.819 22.590 1.00 90.69 226 GLN A O 1
ATOM 1680 N N . ALA A 1 227 ? -19.722 -0.019 23.824 1.00 91.31 227 ALA A N 1
ATOM 1681 C CA . ALA A 1 227 ? -18.580 0.525 24.553 1.00 91.31 227 ALA A CA 1
ATOM 1682 C C . ALA A 1 227 ? -17.434 0.928 23.607 1.00 91.31 227 ALA A C 1
ATOM 1684 O O . ALA A 1 227 ? -16.813 1.979 23.770 1.00 91.31 227 ALA A O 1
ATOM 1685 N N . GLN A 1 228 ? -17.160 0.109 22.587 1.00 91.69 228 GLN A N 1
ATOM 1686 C CA . GLN A 1 228 ? -16.161 0.417 21.561 1.00 91.69 228 GLN A CA 1
ATOM 1687 C C . GLN A 1 228 ? -16.502 1.730 20.837 1.00 91.69 228 GLN A C 1
ATOM 1689 O O . GLN A 1 228 ? -15.640 2.607 20.726 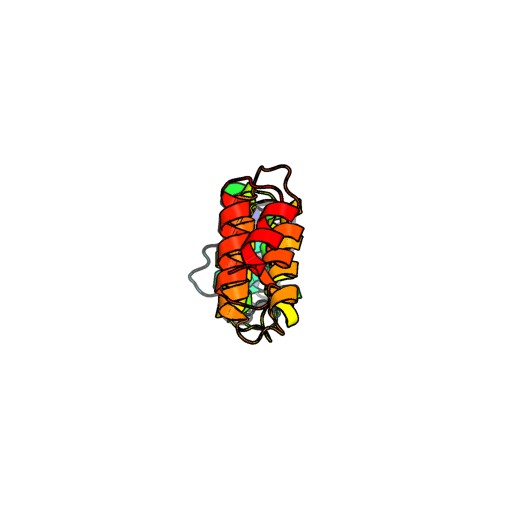1.00 91.69 228 GLN A O 1
ATOM 1694 N N . SER A 1 229 ? -17.758 1.879 20.400 1.00 89.44 229 SER A N 1
ATOM 1695 C CA . SER A 1 229 ? -18.247 3.069 19.696 1.00 89.44 229 SER A CA 1
ATOM 1696 C C . SER A 1 229 ? -18.257 4.311 20.599 1.00 89.44 229 SER A C 1
ATOM 1698 O O . SER A 1 229 ? -17.673 5.330 20.232 1.00 89.44 229 SER A O 1
ATOM 1700 N N . ASP A 1 230 ? -18.785 4.210 21.825 1.00 92.69 230 ASP A N 1
ATOM 1701 C CA . ASP A 1 230 ? -18.831 5.302 22.811 1.00 92.69 230 ASP A CA 1
ATOM 1702 C C . ASP A 1 230 ? -17.426 5.839 23.128 1.00 92.69 230 ASP A C 1
ATOM 1704 O O . ASP A 1 230 ? -17.186 7.052 23.160 1.00 92.69 230 ASP A O 1
ATOM 1708 N N . CYS A 1 231 ? -16.464 4.933 23.324 1.00 93.12 231 CYS A N 1
ATOM 1709 C CA . CYS A 1 231 ? -15.071 5.287 23.578 1.00 93.12 231 CYS A CA 1
ATOM 1710 C C . CYS A 1 231 ? -14.447 5.988 22.365 1.00 93.12 231 CYS A C 1
ATOM 1712 O O . CYS A 1 231 ? -13.846 7.055 22.515 1.00 93.12 231 CYS A O 1
ATOM 1714 N N . ALA A 1 232 ? -14.631 5.438 21.158 1.00 89.19 232 ALA A N 1
ATOM 1715 C CA . ALA A 1 232 ? -14.133 6.039 19.926 1.00 89.19 232 ALA A CA 1
ATOM 1716 C C . ALA A 1 232 ? -14.746 7.426 19.675 1.00 89.19 232 ALA A C 1
ATOM 1718 O O . ALA A 1 232 ? -14.025 8.355 19.319 1.00 89.19 232 ALA A O 1
ATOM 1719 N N . GLU A 1 233 ? -16.049 7.610 19.892 1.00 90.19 233 GLU A N 1
ATOM 1720 C CA . GLU A 1 233 ? -16.711 8.913 19.781 1.00 90.19 233 GLU A CA 1
ATOM 1721 C C . GLU A 1 233 ? -16.204 9.938 20.793 1.00 90.19 233 GLU A C 1
ATOM 1723 O O . GLU A 1 233 ? -16.012 11.106 20.449 1.00 90.19 233 GLU A O 1
ATOM 1728 N N . CYS A 1 234 ? -15.987 9.523 22.038 1.00 91.50 234 CYS A N 1
ATOM 1729 C CA . CYS A 1 234 ? -15.440 10.401 23.061 1.00 91.50 234 CYS A CA 1
ATOM 1730 C C . CYS A 1 234 ? -14.024 10.874 22.691 1.00 91.50 234 CYS A C 1
ATOM 1732 O O . CYS A 1 234 ? -13.739 12.072 22.775 1.00 91.50 234 CYS A O 1
ATOM 1734 N N . LEU A 1 235 ? -13.174 9.973 22.180 1.00 89.06 235 LEU A N 1
ATOM 1735 C CA . LEU A 1 235 ? -11.845 10.326 21.668 1.00 89.06 235 LEU A CA 1
ATOM 1736 C C . LEU A 1 235 ? -11.923 11.276 20.466 1.00 89.06 235 LEU A C 1
ATOM 1738 O O . LEU A 1 235 ? -11.203 12.271 20.428 1.00 89.06 235 LEU A O 1
ATOM 1742 N N . LYS A 1 236 ? -12.841 11.026 19.521 1.00 85.38 236 LYS A N 1
ATOM 1743 C CA . LYS A 1 236 ? -13.095 11.906 18.361 1.00 85.38 236 LYS A CA 1
ATOM 1744 C C . LYS A 1 236 ? -13.465 13.335 18.787 1.00 85.38 236 LYS A C 1
ATOM 1746 O O . LYS A 1 236 ? -13.158 14.287 18.076 1.00 85.38 236 LYS A O 1
ATOM 1751 N N . LYS A 1 237 ? -14.106 13.495 19.950 1.00 88.00 237 LYS A N 1
ATOM 1752 C CA . LYS A 1 237 ? -14.480 14.792 20.547 1.00 88.00 237 LYS A CA 1
ATOM 1753 C C . LYS A 1 237 ? -13.359 15.419 21.398 1.00 88.00 237 LYS A C 1
ATOM 1755 O O . LYS A 1 237 ? -13.571 16.481 21.977 1.00 88.00 237 LYS A O 1
ATOM 1760 N N . GLY A 1 238 ? -12.182 14.790 21.476 1.00 85.88 238 GLY A N 1
ATOM 1761 C CA . GLY A 1 238 ? -11.026 15.265 22.244 1.00 85.88 238 GLY A CA 1
ATOM 1762 C C . GLY A 1 238 ? -11.084 14.964 23.747 1.00 85.88 238 GLY A C 1
ATOM 1763 O O . GLY A 1 238 ? -10.369 15.604 24.518 1.00 85.88 238 GLY A O 1
ATOM 1764 N N . GLY A 1 239 ? -11.945 14.038 24.182 1.00 85.38 239 GLY A N 1
ATOM 1765 C CA . GLY A 1 239 ? -12.054 13.643 25.589 1.00 85.38 239 GLY A CA 1
ATOM 1766 C C . GLY A 1 239 ? -10.848 12.835 26.078 1.00 85.38 239 GLY A C 1
ATOM 1767 O O . GLY A 1 239 ? -10.263 12.092 25.299 1.00 85.38 239 GLY A O 1
ATOM 1768 N N . ASP A 1 240 ? -10.504 12.949 27.373 1.00 89.44 240 ASP A N 1
ATOM 1769 C CA . ASP A 1 240 ? -9.410 12.189 28.008 1.00 89.44 240 ASP A CA 1
ATOM 1770 C C . ASP A 1 240 ? -9.590 10.664 27.837 1.00 89.44 240 ASP A C 1
ATOM 1772 O O . ASP A 1 240 ? -10.680 10.150 28.087 1.00 89.44 240 ASP A O 1
ATOM 1776 N N . PHE A 1 241 ? -8.534 9.910 27.502 1.00 88.50 241 PHE A N 1
ATOM 1777 C CA . PHE A 1 241 ? -8.634 8.459 27.280 1.00 88.50 241 PHE A CA 1
ATOM 1778 C C . PHE A 1 241 ? -9.221 7.710 28.486 1.00 88.50 241 PHE A C 1
ATOM 1780 O O . PHE A 1 241 ? -10.058 6.818 28.320 1.00 88.50 241 PHE A O 1
ATOM 1787 N N . ASN A 1 242 ? -8.827 8.081 29.709 1.00 88.62 242 ASN A N 1
ATOM 1788 C CA . ASN A 1 242 ? -9.333 7.429 30.917 1.00 88.62 242 ASN A CA 1
ATOM 1789 C C . ASN A 1 242 ? -10.798 7.786 31.177 1.00 88.62 242 ASN A C 1
ATOM 1791 O O . ASN A 1 242 ? -11.525 6.993 31.771 1.00 88.62 242 ASN A O 1
ATOM 1795 N N . VAL A 1 243 ? -11.237 8.972 30.752 1.00 89.88 243 VAL A N 1
ATOM 1796 C CA . VAL A 1 243 ? -12.643 9.385 30.831 1.00 89.88 243 VAL A CA 1
ATOM 1797 C C . VAL A 1 243 ? -13.470 8.621 29.799 1.00 89.88 243 VAL A C 1
ATOM 1799 O O . VAL A 1 243 ? -14.493 8.042 30.156 1.00 89.88 243 VAL A O 1
ATOM 1802 N N . CYS A 1 244 ? -12.995 8.549 28.555 1.00 90.69 244 CYS A N 1
ATOM 1803 C CA . CYS A 1 244 ? -13.687 7.875 27.460 1.00 90.69 244 CYS A CA 1
ATOM 1804 C C . CYS A 1 244 ? -13.866 6.375 27.710 1.00 90.69 244 CYS A C 1
ATOM 1806 O O . CYS A 1 244 ? -14.960 5.846 27.533 1.00 90.69 244 CYS A O 1
ATOM 1808 N N . THR A 1 245 ? -12.820 5.694 28.182 1.00 90.12 245 THR A N 1
ATOM 1809 C CA . THR A 1 245 ? -12.893 4.259 28.498 1.00 90.12 245 THR A CA 1
ATOM 1810 C C . THR A 1 245 ? -13.796 3.966 29.692 1.00 90.12 245 THR A C 1
ATOM 1812 O O . THR A 1 245 ? -14.585 3.029 29.631 1.00 90.12 245 THR A O 1
ATOM 1815 N N . LYS A 1 246 ? -13.744 4.777 30.759 1.00 86.25 246 LYS A N 1
ATOM 1816 C CA . LYS A 1 246 ? -14.622 4.602 31.929 1.00 86.25 246 LYS A CA 1
ATOM 1817 C C . LYS A 1 246 ? -16.090 4.826 31.588 1.00 86.25 246 LYS A C 1
ATOM 1819 O O . LYS A 1 246 ? -16.923 4.022 31.996 1.00 86.25 246 LYS A O 1
ATOM 1824 N N . ALA A 1 247 ? -16.403 5.891 30.849 1.00 76.12 247 ALA A N 1
ATOM 1825 C CA . ALA A 1 247 ? -17.774 6.195 30.445 1.00 76.12 247 ALA A CA 1
ATOM 1826 C C . ALA A 1 247 ? -18.379 5.056 29.611 1.00 76.12 247 ALA A C 1
ATOM 1828 O O . ALA A 1 247 ? -19.503 4.643 29.871 1.00 76.12 247 ALA A O 1
ATOM 1829 N N . ALA A 1 248 ? -17.589 4.493 28.696 1.00 77.25 248 ALA A N 1
ATOM 1830 C CA . ALA A 1 248 ? -17.991 3.391 27.830 1.00 77.25 248 ALA A CA 1
ATOM 1831 C C . ALA A 1 248 ? -18.200 2.044 28.551 1.00 77.25 248 ALA A C 1
ATOM 1833 O O . ALA A 1 248 ? -18.830 1.151 28.004 1.00 77.25 248 ALA A O 1
ATOM 1834 N N . THR A 1 249 ? -17.652 1.857 29.756 1.00 75.12 249 THR A N 1
ATOM 1835 C CA . THR A 1 249 ? -17.834 0.614 30.538 1.00 75.12 249 THR A CA 1
ATOM 1836 C C . THR A 1 249 ? -19.036 0.634 31.482 1.00 75.12 249 THR A C 1
ATOM 1838 O O . THR A 1 249 ? -19.300 -0.369 32.142 1.00 75.12 249 THR A O 1
ATOM 1841 N N . ILE A 1 250 ? -19.721 1.774 31.602 1.00 65.12 250 ILE A N 1
ATOM 1842 C CA . ILE A 1 250 ? -20.873 1.953 32.500 1.00 65.12 250 ILE A CA 1
ATOM 1843 C C . ILE A 1 250 ? -22.206 1.800 31.735 1.00 65.12 250 ILE A C 1
ATOM 1845 O O . ILE A 1 250 ? -23.244 1.608 32.370 1.00 65.12 250 ILE A O 1
ATOM 1849 N N . THR A 1 251 ? -22.171 1.863 30.400 1.00 51.56 251 THR A N 1
ATOM 1850 C CA . THR A 1 251 ? -23.293 1.623 29.478 1.00 51.56 251 THR A CA 1
ATOM 1851 C C . THR A 1 251 ? -23.520 0.142 29.189 1.00 51.56 251 THR A C 1
ATOM 1853 O O . THR A 1 251 ? -24.711 -0.225 29.059 1.00 51.56 251 THR A O 1
#

Sequence (251 aa):
MPDAAAARASCVDCLASGVYAQYCYGCAKLATPQARTGCVECVKRGGVAEFCATPTPDALPPDRDCFHGSYACISCYTQPEVKNRTACARCVKEMESRTGTNSDKAYQCHQCFLKIDDRVTQGICMDECVPATLPSGTYTECYGMCANPDLTAGRNPARVRECVDCLIAVNSSSNFYGCDQCIRSTNDLPNAAEARAECIGCLKTLVGTSWPPQYCFSCARLPSVQAQSDCAECLKKGGDFNVCTKAATIT